Protein AF-A0A0Q4G2Y5-F1 (afdb_monomer)

Solvent-accessible surface area (backbone atoms only — not comparable to full-atom values): 12288 Å² total; per-residue (Å²): 105,37,69,75,16,30,41,36,41,69,88,44,73,31,72,20,30,76,81,32,41,49,53,54,51,48,56,50,38,68,35,16,78,66,59,42,78,43,49,48,45,59,47,45,25,73,61,25,40,30,37,33,35,32,43,32,31,38,24,66,86,50,84,54,26,34,29,39,31,30,30,21,38,41,30,36,42,58,77,98,24,45,39,38,36,41,40,14,37,21,54,45,40,29,53,50,12,50,72,70,58,55,54,58,86,78,74,76,62,38,93,60,62,81,78,58,75,72,27,57,71,26,71,67,48,46,53,49,48,64,69,43,55,84,51,42,74,78,39,89,38,52,43,74,41,67,62,78,81,63,53,68,58,45,33,41,48,73,75,46,71,45,78,79,44,69,51,29,32,40,54,30,36,36,38,33,35,44,33,35,27,24,28,60,46,60,56,90,88,55,67,75,88,49,50,65,39,81,44,68,48,43,36,16,36,47,34,37,47,48,97,88,38,74,64,34,29,43,36,14,32,26,56,40,51,46,50,52,52,51,55,50,55,55,50,65,75,73,107

pLDDT: mean 97.04, std 2.63, range [69.06, 98.88]

Structure (mmCIF, N/CA/C/O backbone):
data_AF-A0A0Q4G2Y5-F1
#
_entry.id   AF-A0A0Q4G2Y5-F1
#
loop_
_atom_site.group_PDB
_atom_site.id
_atom_site.type_symbol
_atom_site.label_atom_id
_atom_site.label_alt_id
_atom_site.label_comp_id
_atom_site.label_asym_id
_atom_site.label_entity_id
_atom_site.label_seq_id
_atom_site.pdbx_PDB_ins_code
_atom_site.Cartn_x
_atom_site.Cartn_y
_atom_site.Cartn_z
_atom_site.occupancy
_atom_site.B_iso_or_equiv
_atom_site.auth_seq_id
_atom_site.auth_comp_id
_atom_site.auth_asym_id
_atom_site.auth_atom_id
_atom_site.pdbx_PDB_model_num
ATOM 1 N N . MET A 1 1 ? -4.073 19.019 4.995 1.00 91.19 1 MET A N 1
ATOM 2 C CA . MET A 1 1 ? -2.752 18.442 5.331 1.00 91.19 1 MET A CA 1
ATOM 3 C C . MET A 1 1 ? -1.984 19.420 6.194 1.00 91.19 1 MET A C 1
ATOM 5 O O . MET A 1 1 ? -2.078 20.624 5.953 1.00 91.19 1 MET A O 1
ATOM 9 N N . ASP A 1 2 ? -1.270 18.907 7.188 1.00 95.31 2 ASP A N 1
ATOM 10 C CA . ASP A 1 2 ? -0.341 19.682 8.010 1.00 95.31 2 ASP A CA 1
ATOM 11 C C . ASP A 1 2 ? 0.868 20.181 7.183 1.00 95.31 2 ASP A C 1
ATOM 13 O O . ASP A 1 2 ? 1.254 19.495 6.238 1.00 95.31 2 ASP A O 1
ATOM 17 N N . PRO A 1 3 ? 1.471 21.355 7.458 1.00 95.94 3 PRO A N 1
ATOM 18 C CA . PRO A 1 3 ? 2.712 21.769 6.791 1.00 95.94 3 PRO A CA 1
ATOM 19 C C . PRO A 1 3 ? 3.873 20.779 6.984 1.00 95.94 3 PRO A C 1
ATOM 21 O O . PRO A 1 3 ? 4.637 20.543 6.051 1.00 95.94 3 PRO A O 1
ATOM 24 N N . ALA A 1 4 ? 3.960 20.134 8.152 1.00 96.81 4 ALA A N 1
ATOM 25 C CA . ALA A 1 4 ? 4.932 19.079 8.447 1.00 96.81 4 ALA A CA 1
ATOM 26 C C . ALA A 1 4 ? 4.451 17.685 7.999 1.00 96.81 4 ALA A C 1
ATOM 28 O O . ALA A 1 4 ? 4.937 16.670 8.500 1.00 96.81 4 ALA A O 1
ATOM 29 N N . TYR A 1 5 ? 3.472 17.623 7.087 1.00 98.00 5 TYR A N 1
ATOM 30 C CA . TYR A 1 5 ? 2.953 16.366 6.565 1.00 98.00 5 TYR A CA 1
ATOM 31 C C . TYR A 1 5 ? 4.066 15.509 5.961 1.00 98.00 5 TYR A C 1
ATOM 33 O O . TYR A 1 5 ? 4.923 16.007 5.225 1.00 98.00 5 TYR A O 1
ATOM 41 N N . LYS A 1 6 ? 4.000 14.207 6.248 1.00 98.19 6 LYS A N 1
ATOM 42 C CA . LYS A 1 6 ? 4.911 13.202 5.702 1.00 98.19 6 LYS A CA 1
ATOM 43 C C . LYS A 1 6 ? 4.169 12.207 4.828 1.00 98.19 6 LYS A C 1
ATOM 45 O O . LYS A 1 6 ? 3.061 11.794 5.164 1.00 98.19 6 LYS A O 1
ATOM 50 N N . LEU A 1 7 ? 4.804 11.764 3.751 1.00 98.19 7 LEU A N 1
ATOM 51 C CA . LEU A 1 7 ? 4.340 10.623 2.965 1.00 98.19 7 LEU A CA 1
ATOM 52 C C . LEU A 1 7 ? 5.438 9.564 2.905 1.00 98.19 7 LEU A C 1
ATOM 54 O O . LEU A 1 7 ? 6.543 9.843 2.450 1.00 98.19 7 LEU A O 1
ATOM 58 N N . SER A 1 8 ? 5.117 8.353 3.344 1.00 98.00 8 SER A N 1
ATOM 59 C CA . SER A 1 8 ? 5.953 7.166 3.203 1.00 98.00 8 SER A CA 1
ATOM 60 C C . SER A 1 8 ? 5.442 6.301 2.056 1.00 98.00 8 SER A C 1
ATOM 62 O O . SER A 1 8 ? 4.262 5.963 2.036 1.00 98.00 8 SER A O 1
ATOM 64 N N . ILE A 1 9 ? 6.318 5.944 1.119 1.00 96.25 9 ILE A N 1
ATOM 65 C CA . ILE A 1 9 ? 5.998 5.056 -0.006 1.00 96.25 9 ILE A CA 1
ATOM 66 C C . ILE A 1 9 ? 7.213 4.216 -0.381 1.00 96.25 9 ILE A C 1
ATOM 68 O O . ILE A 1 9 ? 8.290 4.766 -0.630 1.00 96.25 9 ILE A O 1
ATOM 72 N N . GLY A 1 10 ? 7.083 2.886 -0.378 1.00 92.38 10 GLY A N 1
ATOM 73 C CA . GLY A 1 10 ? 8.176 1.988 -0.775 1.00 92.38 10 GLY A CA 1
ATOM 74 C C . GLY A 1 10 ? 9.471 2.181 0.030 1.00 92.38 10 GLY A C 1
ATOM 75 O O . GLY A 1 10 ? 10.576 1.949 -0.457 1.00 92.38 10 GLY A O 1
ATOM 76 N N . GLY A 1 11 ? 9.360 2.670 1.271 1.00 90.25 11 GLY A N 1
ATOM 77 C CA . GLY A 1 11 ? 10.498 2.977 2.147 1.00 90.25 11 GLY A CA 1
ATOM 78 C C . GLY A 1 11 ? 11.166 4.331 1.910 1.00 90.25 11 GLY A C 1
ATOM 79 O O . GLY A 1 11 ? 12.110 4.668 2.622 1.00 90.25 11 GLY A O 1
ATOM 80 N N . HIS A 1 12 ? 10.681 5.125 0.957 1.00 95.06 12 HIS A N 1
ATOM 81 C CA . HIS A 1 12 ? 11.051 6.528 0.825 1.00 95.06 12 HIS A CA 1
ATOM 82 C C . HIS A 1 12 ? 10.112 7.407 1.655 1.00 95.06 12 HIS A C 1
ATOM 84 O O . HIS A 1 12 ? 8.923 7.110 1.768 1.00 95.06 12 HIS A O 1
ATOM 90 N N . VAL A 1 13 ? 10.639 8.489 2.231 1.00 97.50 13 VAL A N 1
ATOM 91 C CA . VAL A 1 13 ? 9.859 9.452 3.015 1.00 97.50 13 VAL A CA 1
ATOM 92 C C . VAL A 1 13 ? 9.998 10.830 2.391 1.00 97.50 13 VAL A C 1
ATOM 94 O O . VAL A 1 13 ? 11.101 11.367 2.335 1.00 97.50 13 VAL A O 1
ATOM 97 N N . PHE A 1 14 ? 8.870 11.399 1.979 1.00 97.50 14 PHE A N 1
ATOM 98 C CA . PHE A 1 14 ? 8.741 12.819 1.680 1.00 97.50 14 PHE A CA 1
ATOM 99 C C . PHE A 1 14 ? 8.398 13.543 2.977 1.00 97.50 14 PHE A C 1
ATOM 101 O O . PHE A 1 14 ? 7.319 13.326 3.532 1.00 97.50 14 PHE A O 1
ATOM 108 N N . ASP A 1 15 ? 9.322 14.354 3.481 1.00 97.56 15 ASP A N 1
ATOM 109 C CA . ASP A 1 15 ? 9.186 15.062 4.755 1.00 97.56 15 ASP A CA 1
ATOM 110 C C . ASP A 1 15 ? 8.948 16.555 4.506 1.00 97.56 15 ASP A C 1
ATOM 112 O O . ASP A 1 15 ? 9.853 17.274 4.078 1.00 97.56 15 ASP A O 1
ATOM 116 N N . GLY A 1 16 ? 7.715 17.007 4.738 1.00 97.50 16 GLY A N 1
ATOM 117 C CA . GLY A 1 16 ? 7.281 18.376 4.482 1.00 97.50 16 GLY A CA 1
ATOM 118 C C . GLY A 1 16 ? 6.326 18.468 3.294 1.00 97.50 16 GLY A C 1
ATOM 119 O O . GLY A 1 16 ? 6.618 18.024 2.177 1.00 97.50 16 GLY A O 1
ATOM 120 N N . ARG A 1 17 ? 5.170 19.095 3.536 1.00 97.44 17 ARG A N 1
ATOM 121 C CA . ARG A 1 17 ? 4.104 19.258 2.543 1.00 97.44 17 ARG A CA 1
ATOM 122 C C . ARG A 1 17 ? 4.588 20.053 1.334 1.00 97.44 17 ARG A C 1
ATOM 124 O O . ARG A 1 17 ? 4.463 19.586 0.208 1.00 97.44 17 ARG A O 1
ATOM 131 N N . ASP A 1 18 ? 5.102 21.253 1.579 1.00 97.88 18 ASP A N 1
ATOM 132 C CA . ASP A 1 18 ? 5.423 22.229 0.536 1.00 97.88 18 ASP A CA 1
ATOM 133 C C . ASP A 1 18 ? 6.785 21.956 -0.121 1.00 97.88 18 ASP A C 1
ATOM 135 O O . ASP A 1 18 ? 6.925 22.142 -1.327 1.00 97.88 18 ASP A O 1
ATOM 139 N N . ASP A 1 19 ? 7.755 21.449 0.646 1.00 96.69 19 ASP A N 1
ATOM 140 C CA . ASP A 1 19 ? 9.139 21.290 0.180 1.00 96.69 19 ASP A CA 1
ATOM 141 C C . ASP A 1 19 ? 9.399 19.960 -0.541 1.00 96.69 19 ASP A C 1
ATOM 143 O O . ASP A 1 19 ? 10.277 19.891 -1.402 1.00 96.69 19 ASP A O 1
ATOM 147 N N . GLN A 1 20 ? 8.665 18.892 -0.200 1.00 97.56 20 GLN A N 1
ATOM 148 C CA . GLN A 1 20 ? 8.915 17.553 -0.753 1.00 97.56 20 GLN A CA 1
ATOM 149 C C . GLN A 1 20 ? 7.672 16.912 -1.365 1.00 97.56 20 GLN A C 1
ATOM 151 O O . GLN A 1 20 ? 7.712 16.486 -2.520 1.00 97.56 20 GLN A O 1
ATOM 156 N N . TYR A 1 21 ? 6.557 16.859 -0.632 1.00 97.25 21 TYR A N 1
ATOM 157 C CA . TYR A 1 21 ? 5.367 16.143 -1.098 1.00 97.25 21 TYR A CA 1
ATOM 158 C C . TYR A 1 21 ? 4.707 16.804 -2.319 1.00 97.25 21 TYR A C 1
ATOM 160 O O . TYR A 1 21 ? 4.468 16.130 -3.326 1.00 97.25 21 TYR A O 1
ATOM 168 N N . LEU A 1 22 ? 4.418 18.110 -2.263 1.00 97.44 22 LEU A N 1
ATOM 169 C CA . LEU A 1 22 ? 3.790 18.822 -3.380 1.00 97.44 22 LEU A CA 1
ATOM 170 C C . LEU A 1 22 ? 4.671 18.820 -4.643 1.00 97.44 22 LEU A C 1
ATOM 172 O O . LEU A 1 22 ? 4.133 18.503 -5.704 1.00 97.44 22 LEU A O 1
ATOM 176 N N . PRO A 1 23 ? 5.997 19.067 -4.578 1.00 97.62 23 PRO A N 1
ATOM 177 C CA . PRO A 1 23 ? 6.870 18.927 -5.744 1.00 97.62 23 PRO A CA 1
ATOM 178 C C . PRO A 1 23 ? 6.894 17.510 -6.332 1.00 97.62 23 PRO A C 1
ATOM 180 O O . PRO A 1 23 ? 6.839 17.356 -7.552 1.00 97.62 23 PRO A O 1
ATOM 183 N N . ALA A 1 24 ? 6.933 16.467 -5.496 1.00 95.81 24 ALA A N 1
ATOM 184 C CA . ALA A 1 24 ? 6.892 15.082 -5.972 1.00 95.81 24 ALA A CA 1
ATOM 185 C C . ALA A 1 24 ? 5.557 14.754 -6.662 1.00 95.81 24 ALA A C 1
ATOM 187 O O . ALA A 1 24 ? 5.542 14.146 -7.734 1.00 95.81 24 ALA A O 1
ATOM 188 N N . THR A 1 25 ? 4.447 15.221 -6.086 1.00 95.88 25 THR A N 1
ATOM 189 C CA . THR A 1 25 ? 3.104 15.081 -6.669 1.00 95.88 25 THR A CA 1
ATOM 190 C C . THR A 1 25 ? 3.007 15.831 -7.998 1.00 95.88 25 THR A C 1
ATOM 192 O O . THR A 1 25 ? 2.525 15.280 -8.985 1.00 95.88 25 THR A O 1
ATOM 195 N N . ALA A 1 26 ? 3.522 17.061 -8.063 1.00 97.38 26 ALA A N 1
ATOM 196 C CA . ALA A 1 26 ? 3.568 17.845 -9.294 1.00 97.38 26 ALA A CA 1
ATOM 197 C C . ALA A 1 26 ? 4.367 17.123 -10.388 1.00 97.38 26 ALA A C 1
ATOM 199 O O . ALA A 1 26 ? 3.882 17.005 -11.505 1.00 97.38 26 ALA A O 1
ATOM 200 N N . ALA A 1 27 ? 5.521 16.532 -10.063 1.00 96.88 27 ALA A N 1
ATOM 201 C CA . ALA A 1 27 ? 6.304 15.758 -11.027 1.00 96.88 27 ALA A CA 1
ATOM 202 C C . ALA A 1 27 ? 5.550 14.527 -11.571 1.00 96.88 27 ALA A C 1
ATOM 204 O O . ALA A 1 27 ? 5.743 14.142 -12.729 1.00 96.88 27 ALA A O 1
ATOM 205 N N . GLN A 1 28 ? 4.692 13.903 -10.757 1.00 95.69 28 GLN A N 1
ATOM 206 C CA . GLN A 1 28 ? 3.819 12.818 -11.205 1.00 95.69 28 GLN A CA 1
ATOM 207 C C . GLN A 1 28 ? 2.712 13.332 -12.132 1.00 95.69 28 GLN A C 1
ATOM 209 O O . GLN A 1 28 ? 2.462 12.711 -13.165 1.00 95.69 28 GLN A O 1
ATOM 214 N N . LEU A 1 29 ? 2.096 14.471 -11.807 1.00 97.56 29 LEU A N 1
ATOM 215 C CA . LEU A 1 29 ? 1.089 15.125 -12.648 1.00 97.56 29 LEU A CA 1
ATOM 216 C C . LEU A 1 29 ? 1.683 15.634 -13.968 1.00 97.56 29 LEU A C 1
ATOM 218 O O . LEU A 1 29 ? 1.056 15.494 -15.010 1.00 97.56 29 LEU A O 1
ATOM 222 N N . ASP A 1 30 ? 2.918 16.127 -13.966 1.00 98.00 30 ASP A N 1
ATOM 223 C CA . ASP A 1 30 ? 3.632 16.497 -15.191 1.00 98.00 30 ASP A CA 1
ATOM 224 C C . ASP A 1 30 ? 3.882 15.270 -16.078 1.00 98.00 30 ASP A C 1
ATOM 226 O O . ASP A 1 30 ? 3.790 15.343 -17.305 1.00 98.00 30 ASP A O 1
ATOM 230 N N . GLN A 1 31 ? 4.183 14.116 -15.469 1.00 97.62 31 GLN A N 1
ATOM 231 C CA . GLN A 1 31 ? 4.333 12.862 -16.203 1.00 97.62 31 GLN A CA 1
ATOM 232 C C . GLN A 1 31 ? 2.985 12.316 -16.706 1.00 97.62 31 GLN A C 1
ATOM 234 O O . GLN A 1 31 ? 2.947 11.712 -17.780 1.00 97.62 31 GLN A O 1
ATOM 239 N N . PHE A 1 32 ? 1.902 12.515 -15.956 1.00 98.38 32 PHE A N 1
ATOM 240 C CA . PHE A 1 32 ? 0.546 12.069 -16.275 1.00 98.38 32 PHE A CA 1
ATOM 241 C C . PHE A 1 32 ? -0.445 13.247 -16.185 1.00 98.38 32 PHE A C 1
ATOM 243 O O . PHE A 1 32 ? -1.192 13.342 -15.214 1.00 98.38 32 PHE A O 1
ATOM 250 N N . PRO A 1 33 ? -0.523 14.138 -17.192 1.00 97.62 33 PRO A N 1
ATOM 251 C CA . PRO A 1 33 ? -1.353 15.348 -17.099 1.00 97.62 33 PRO A CA 1
ATOM 252 C C . PRO A 1 33 ? -2.854 15.078 -16.933 1.00 97.62 33 PRO A C 1
ATOM 254 O O . PRO A 1 33 ? -3.587 15.913 -16.414 1.00 97.62 33 PRO A O 1
ATOM 257 N N . GLY A 1 34 ? -3.314 13.908 -17.388 1.00 97.38 34 GLY A N 1
ATOM 258 C CA . GLY A 1 34 ? -4.681 13.417 -17.204 1.00 97.38 34 GLY A CA 1
ATOM 259 C C . GLY A 1 34 ? -4.833 12.419 -16.053 1.00 97.38 34 GLY A C 1
ATOM 260 O O . GLY A 1 34 ? -5.765 11.614 -16.097 1.00 97.38 34 GLY A O 1
ATOM 261 N N . LEU A 1 35 ? -3.901 12.398 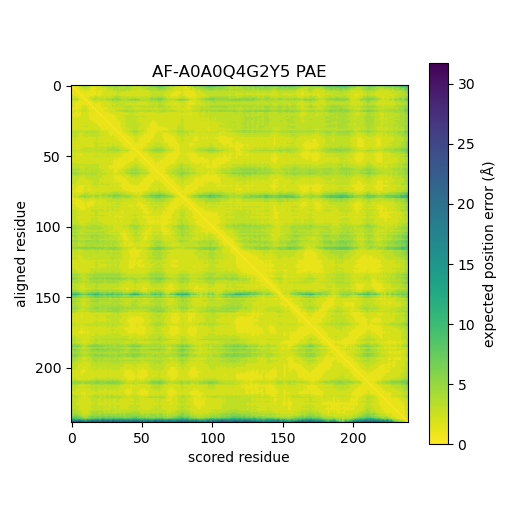-15.089 1.00 98.31 35 LEU A N 1
ATOM 262 C CA . LEU A 1 35 ? -3.926 11.455 -13.970 1.00 98.31 35 LEU A CA 1
ATOM 263 C C . LEU A 1 35 ? -5.278 11.514 -13.263 1.00 98.31 35 LEU A C 1
ATOM 265 O O . LEU A 1 35 ? -5.734 12.569 -12.826 1.00 98.31 35 LEU A O 1
ATOM 269 N N . THR A 1 36 ? -5.900 10.353 -13.139 1.00 98.31 36 THR A N 1
ATOM 270 C CA . THR A 1 36 ? -7.174 10.174 -12.461 1.00 98.31 36 THR A CA 1
ATOM 271 C C . THR A 1 36 ? -7.000 9.153 -11.349 1.00 98.31 36 THR A C 1
ATOM 273 O O . THR A 1 36 ? -6.387 8.105 -11.549 1.00 98.31 36 THR A O 1
ATOM 276 N N . VAL A 1 37 ? -7.580 9.443 -10.186 1.00 98.38 37 VAL A N 1
ATOM 277 C CA . VAL A 1 37 ? -7.678 8.503 -9.065 1.00 98.38 37 VAL A CA 1
ATOM 278 C C . VAL A 1 37 ? -9.110 7.984 -9.002 1.00 98.38 37 VAL A C 1
ATOM 280 O O . VAL A 1 37 ? -10.062 8.755 -8.889 1.00 98.38 37 VAL A O 1
ATOM 283 N N . THR A 1 38 ? -9.279 6.669 -9.068 1.00 98.69 38 THR A N 1
ATOM 284 C CA . THR A 1 38 ? -10.562 5.993 -8.863 1.00 98.69 38 THR A CA 1
ATOM 285 C C . THR A 1 38 ? -10.536 5.270 -7.524 1.00 98.69 38 THR A C 1
ATOM 287 O O . THR A 1 38 ? -9.733 4.365 -7.323 1.00 98.69 38 THR A O 1
ATOM 290 N N . VAL A 1 39 ? -11.411 5.670 -6.603 1.00 98.62 39 VAL A N 1
ATOM 291 C CA . VAL A 1 39 ? -11.502 5.086 -5.258 1.00 98.62 39 VAL A CA 1
ATOM 292 C C . VAL A 1 39 ? -12.429 3.873 -5.281 1.00 98.62 39 VAL A C 1
ATOM 294 O O . VAL A 1 39 ? -13.516 3.934 -5.854 1.00 98.62 39 VAL A O 1
ATOM 297 N N . HIS A 1 40 ? -12.005 2.779 -4.652 1.00 98.50 40 HIS A N 1
ATOM 298 C CA . HIS A 1 40 ? -12.734 1.504 -4.615 1.00 98.50 40 HIS A CA 1
ATOM 299 C C . HIS A 1 40 ? -13.249 1.144 -3.223 1.00 98.50 40 HIS A C 1
ATOM 301 O O . HIS A 1 40 ? -14.226 0.411 -3.114 1.00 98.50 40 HIS A O 1
ATOM 307 N N . ASP A 1 41 ? -12.581 1.624 -2.177 1.00 98.44 41 ASP A N 1
ATOM 308 C CA . ASP A 1 41 ? -12.945 1.374 -0.784 1.00 98.44 41 ASP A CA 1
ATOM 309 C C . ASP A 1 41 ? -12.322 2.453 0.105 1.00 98.44 41 ASP A C 1
ATOM 311 O O . ASP A 1 41 ? -11.269 3.003 -0.238 1.00 98.44 41 ASP A O 1
ATOM 315 N N . THR A 1 42 ? -12.955 2.740 1.236 1.00 98.56 42 THR A N 1
ATOM 316 C CA . THR A 1 42 ? -12.501 3.715 2.227 1.00 98.56 42 THR A CA 1
ATOM 317 C C . THR A 1 42 ? -12.795 3.250 3.648 1.00 98.56 42 THR A C 1
ATOM 319 O O . THR A 1 42 ? -13.806 2.609 3.931 1.00 98.56 42 THR A O 1
ATOM 322 N N . ILE A 1 43 ? -11.919 3.632 4.575 1.00 98.56 43 ILE A N 1
ATOM 323 C CA . ILE A 1 43 ? -12.191 3.601 6.012 1.00 98.56 43 ILE A CA 1
ATOM 324 C C . ILE A 1 43 ? -12.099 5.037 6.513 1.00 98.56 43 ILE A C 1
ATOM 326 O O . ILE A 1 43 ? -11.067 5.686 6.330 1.00 98.56 43 ILE A O 1
ATOM 330 N N . LEU A 1 44 ? -13.167 5.518 7.150 1.00 98.31 44 LEU A N 1
ATOM 331 C CA . LEU A 1 44 ? -13.229 6.841 7.765 1.00 98.31 44 LEU A CA 1
ATOM 332 C C . LEU A 1 44 ? -13.297 6.670 9.287 1.00 98.31 44 LEU A C 1
ATOM 334 O O . LEU A 1 44 ? -14.321 6.258 9.832 1.00 98.31 44 LEU A O 1
ATOM 338 N N . GLY A 1 45 ? -12.188 6.948 9.968 1.00 97.69 45 GLY A N 1
ATOM 339 C CA . GLY A 1 45 ? -12.079 6.901 11.422 1.00 97.69 45 GLY A CA 1
ATOM 340 C C . GLY A 1 45 ? -11.768 8.274 12.009 1.00 97.69 45 GLY A C 1
ATOM 341 O O . GLY A 1 45 ? -11.327 9.185 11.311 1.00 97.69 45 GLY A O 1
ATOM 342 N N . VAL A 1 46 ? -11.972 8.422 13.316 1.00 96.62 46 VAL A N 1
ATOM 343 C CA . VAL A 1 46 ? -11.591 9.657 14.029 1.00 96.62 46 VAL A CA 1
ATOM 344 C C . VAL A 1 46 ? -10.071 9.872 14.063 1.00 96.62 46 VAL A C 1
ATOM 346 O O . VAL A 1 46 ? -9.615 11.011 14.033 1.00 96.62 46 VAL A O 1
ATOM 349 N N . ASP A 1 47 ? -9.295 8.784 14.072 1.00 95.56 47 ASP A N 1
ATOM 350 C CA . ASP A 1 47 ? -7.828 8.814 14.184 1.00 95.56 47 ASP A CA 1
ATOM 351 C C . ASP A 1 47 ? -7.112 8.724 12.827 1.00 95.56 47 ASP A C 1
ATOM 353 O O . ASP A 1 47 ? -5.902 8.963 12.724 1.00 95.56 47 ASP A O 1
ATOM 357 N N . GLY A 1 48 ? -7.842 8.379 11.766 1.00 97.81 48 GLY A N 1
ATOM 358 C CA . GLY A 1 48 ? -7.240 8.106 10.473 1.00 97.81 48 GLY A CA 1
ATOM 359 C C . GLY A 1 48 ? -8.231 7.893 9.341 1.00 97.81 48 GLY A C 1
ATOM 360 O O . GLY A 1 48 ? -9.432 7.708 9.532 1.00 97.81 48 GLY A O 1
ATOM 361 N N . VAL A 1 49 ? -7.686 7.915 8.132 1.00 98.44 49 VAL A N 1
ATOM 362 C CA . VAL A 1 49 ? -8.409 7.640 6.888 1.00 98.44 49 VAL A CA 1
ATOM 363 C C . VAL A 1 49 ? -7.614 6.611 6.107 1.00 98.44 49 VAL A C 1
ATOM 365 O O . VAL A 1 49 ? -6.392 6.686 6.065 1.00 98.44 49 VAL A O 1
ATOM 368 N N . ALA A 1 50 ? -8.275 5.662 5.460 1.00 98.75 50 ALA A N 1
ATOM 369 C CA . ALA A 1 50 ? -7.623 4.793 4.492 1.00 98.75 50 ALA A CA 1
ATOM 370 C C . ALA A 1 50 ? -8.438 4.721 3.211 1.00 98.75 50 ALA A C 1
ATOM 372 O O . ALA A 1 50 ? -9.661 4.855 3.246 1.00 98.75 50 ALA A O 1
ATOM 373 N N . MET A 1 51 ? -7.765 4.504 2.086 1.00 98.56 51 MET A N 1
ATOM 374 C CA . MET A 1 51 ? -8.425 4.282 0.807 1.00 98.56 51 MET A CA 1
ATOM 375 C C . MET A 1 51 ? -7.706 3.224 -0.016 1.00 98.56 51 MET A C 1
ATOM 377 O O . MET A 1 51 ? -6.477 3.213 -0.097 1.00 98.56 51 MET A O 1
ATOM 381 N N . ARG A 1 52 ? -8.490 2.376 -0.677 1.00 98.75 52 ARG A N 1
ATOM 382 C CA . ARG A 1 52 ? -8.046 1.559 -1.804 1.00 98.75 52 ARG A CA 1
ATOM 383 C C . ARG A 1 52 ? -8.394 2.293 -3.089 1.00 98.75 52 ARG A C 1
ATOM 385 O O . ARG A 1 52 ?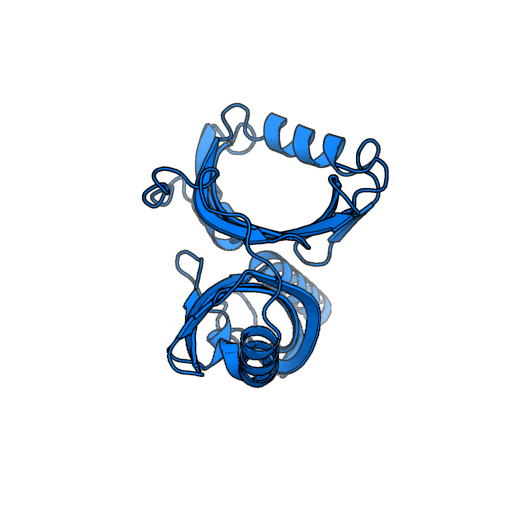 -9.534 2.727 -3.267 1.00 98.75 52 ARG A O 1
ATOM 392 N N . PHE A 1 53 ? -7.451 2.366 -4.016 1.00 98.75 53 PHE A N 1
ATOM 393 C CA . PHE A 1 53 ? -7.619 3.128 -5.248 1.00 98.75 53 PHE A CA 1
ATOM 394 C C . PHE A 1 53 ? -6.927 2.476 -6.449 1.00 98.75 53 PHE A C 1
ATOM 396 O O . PHE A 1 53 ? -6.129 1.547 -6.307 1.00 98.75 53 PHE A O 1
ATOM 403 N N . THR A 1 54 ? -7.259 2.981 -7.634 1.00 98.75 54 THR A N 1
ATOM 404 C CA . THR A 1 54 ? -6.479 2.836 -8.863 1.00 98.75 54 THR A CA 1
ATOM 405 C C . THR A 1 54 ? -6.148 4.227 -9.381 1.00 98.75 54 THR A C 1
ATOM 407 O O . THR A 1 54 ? -7.051 5.026 -9.631 1.00 98.75 54 THR A O 1
ATOM 410 N N . GLU A 1 55 ? -4.868 4.508 -9.569 1.00 98.50 55 GLU A N 1
ATOM 411 C CA . GLU A 1 55 ? -4.394 5.637 -10.362 1.00 98.50 55 GLU A CA 1
ATOM 412 C C . GLU A 1 55 ? -4.281 5.219 -11.823 1.00 98.50 55 GLU A C 1
ATOM 414 O O . GLU A 1 55 ? -3.870 4.097 -12.122 1.00 98.50 55 GLU A O 1
ATOM 419 N N . HIS A 1 56 ? -4.652 6.099 -12.749 1.00 98.62 56 HIS A N 1
ATOM 420 C CA . HIS A 1 56 ? -4.518 5.827 -14.176 1.00 98.62 56 HIS A CA 1
ATOM 421 C C . HIS A 1 56 ? -4.354 7.093 -15.010 1.00 98.62 56 HIS A C 1
ATOM 423 O O . HIS A 1 56 ? -4.815 8.172 -14.641 1.00 98.62 56 HIS A O 1
ATOM 429 N N . GLY A 1 57 ? -3.671 6.958 -16.144 1.00 98.31 57 GLY A N 1
ATOM 430 C CA . GLY A 1 57 ? -3.447 8.060 -17.075 1.00 98.31 57 GLY A CA 1
ATOM 431 C C . GLY A 1 57 ? -2.479 7.708 -18.202 1.00 98.31 57 GLY A C 1
ATOM 432 O O . GLY A 1 57 ? -1.818 6.667 -18.178 1.00 98.31 57 GLY A O 1
ATOM 433 N N . ALA A 1 58 ? -2.388 8.600 -19.189 1.00 98.50 58 ALA A N 1
ATOM 434 C CA . ALA A 1 58 ? -1.399 8.535 -20.264 1.00 98.50 58 ALA A CA 1
ATOM 435 C C . ALA A 1 58 ? -0.086 9.197 -19.826 1.00 98.50 58 ALA A C 1
ATOM 437 O O . ALA A 1 58 ? -0.104 10.331 -19.343 1.00 98.50 58 ALA A O 1
ATOM 438 N N . SER A 1 59 ? 1.043 8.508 -20.004 1.00 98.44 59 SER A N 1
ATOM 439 C CA . SER A 1 59 ? 2.350 9.054 -19.648 1.00 98.44 59 SER A CA 1
ATOM 440 C C . SER A 1 59 ? 2.991 9.804 -20.807 1.00 98.44 59 SER A C 1
ATOM 442 O O . SER A 1 59 ? 3.247 9.221 -21.859 1.00 98.44 59 SER A O 1
ATOM 444 N N . VAL A 1 60 ? 3.347 11.073 -20.605 1.00 98.06 60 VAL A N 1
ATOM 445 C CA . VAL A 1 60 ? 4.070 11.856 -21.627 1.00 98.06 60 VAL A CA 1
ATOM 446 C C . VAL A 1 60 ? 5.507 11.375 -21.829 1.00 98.06 60 VAL A C 1
ATOM 448 O O . VAL A 1 60 ? 6.076 11.576 -22.896 1.00 98.06 60 VAL A O 1
ATOM 451 N N . ARG A 1 61 ? 6.100 10.728 -20.817 1.00 96.94 61 ARG A N 1
ATOM 452 C CA . ARG A 1 61 ? 7.465 10.180 -20.885 1.00 96.94 61 ARG A CA 1
ATOM 453 C C . ARG A 1 61 ? 7.541 8.853 -21.634 1.00 96.94 61 ARG A C 1
ATOM 455 O O . ARG A 1 61 ? 8.618 8.490 -22.091 1.00 96.94 61 ARG A O 1
ATOM 462 N N . ASP A 1 62 ? 6.417 8.155 -21.752 1.00 97.75 62 ASP A N 1
ATOM 463 C CA . ASP A 1 62 ? 6.320 6.837 -22.376 1.00 97.75 62 ASP A CA 1
ATOM 464 C C . ASP A 1 62 ? 5.445 6.903 -23.640 1.00 97.75 62 ASP A C 1
ATOM 466 O O . ASP A 1 62 ? 4.576 6.059 -23.848 1.00 97.75 62 ASP A O 1
ATOM 470 N N . ASP A 1 63 ? 5.641 7.933 -24.471 1.00 97.12 63 ASP A N 1
ATOM 471 C CA . ASP A 1 63 ? 4.968 8.128 -25.768 1.00 97.12 63 ASP A CA 1
ATOM 472 C C . ASP A 1 63 ? 3.428 8.092 -25.701 1.00 97.12 63 ASP A C 1
ATOM 474 O O . ASP A 1 63 ? 2.752 7.579 -26.595 1.00 97.12 63 ASP A O 1
ATOM 478 N N . GLY A 1 64 ? 2.847 8.608 -24.616 1.00 97.94 64 GLY A N 1
ATOM 479 C CA . GLY A 1 64 ? 1.398 8.627 -24.404 1.00 97.94 64 GLY A CA 1
ATOM 480 C C . GLY A 1 64 ? 0.804 7.274 -24.006 1.00 97.94 64 GLY A C 1
ATOM 481 O O . GLY A 1 64 ? -0.421 7.142 -23.971 1.00 97.94 64 GLY A O 1
ATOM 482 N N . ARG A 1 65 ? 1.628 6.265 -23.690 1.00 98.56 65 ARG A N 1
ATOM 483 C CA . ARG A 1 65 ? 1.137 4.965 -23.211 1.00 98.56 65 ARG A CA 1
ATOM 484 C C . ARG A 1 65 ? 0.334 5.132 -21.931 1.00 98.56 65 ARG A C 1
ATOM 486 O O . ARG A 1 65 ? 0.723 5.856 -21.014 1.00 98.56 65 ARG A O 1
ATOM 493 N N . VAL A 1 66 ? -0.789 4.426 -21.883 1.00 98.50 66 VAL A N 1
ATOM 494 C CA . VAL A 1 66 ? -1.701 4.429 -20.743 1.00 98.50 66 VAL A CA 1
ATOM 495 C C . VAL A 1 66 ? -1.289 3.341 -19.761 1.00 98.50 66 VAL A C 1
ATOM 497 O O . VAL A 1 66 ? -0.902 2.245 -20.166 1.00 98.50 66 VAL A O 1
ATOM 500 N N . ALA A 1 67 ? -1.396 3.642 -18.471 1.00 98.50 67 ALA A N 1
ATOM 501 C CA . ALA A 1 67 ? -1.280 2.656 -17.409 1.00 98.50 67 ALA A CA 1
ATOM 502 C C . ALA A 1 67 ? -2.324 2.909 -16.318 1.00 98.50 67 ALA A C 1
ATOM 504 O O . ALA A 1 67 ? -2.745 4.048 -16.114 1.00 98.50 67 ALA A O 1
ATOM 505 N N . ALA A 1 68 ? -2.692 1.844 -15.610 1.00 98.44 68 ALA A N 1
ATOM 506 C CA . ALA A 1 68 ? -3.531 1.858 -14.421 1.00 98.44 68 ALA A CA 1
ATOM 507 C C . ALA A 1 68 ? -2.872 1.021 -13.316 1.00 98.44 68 ALA A C 1
ATOM 509 O O . ALA A 1 68 ? -2.579 -0.153 -13.529 1.00 98.44 68 ALA A O 1
ATOM 510 N N . TRP A 1 69 ? -2.614 1.587 -12.143 1.00 98.00 69 TRP A N 1
ATOM 511 C CA . TRP A 1 69 ? -1.961 0.888 -11.034 1.00 98.00 69 TRP A CA 1
ATOM 512 C C . TRP A 1 69 ? -2.731 1.085 -9.741 1.00 98.00 69 TRP A C 1
ATOM 514 O O . TRP A 1 69 ? -3.334 2.126 -9.496 1.00 98.00 69 TRP A O 1
ATOM 524 N N . ARG A 1 70 ? -2.761 0.025 -8.939 1.00 98.25 70 ARG A N 1
ATOM 525 C CA . ARG A 1 70 ? -3.612 -0.075 -7.757 1.00 98.25 70 ARG A CA 1
ATOM 526 C C . ARG A 1 70 ? -2.797 0.212 -6.514 1.00 98.25 70 ARG A C 1
ATOM 528 O O . ARG A 1 70 ? -1.598 -0.057 -6.499 1.00 98.25 70 ARG A O 1
ATOM 535 N N . GLY A 1 71 ? -3.452 0.692 -5.472 1.00 98.38 71 GLY A N 1
ATOM 536 C CA . GLY A 1 71 ? -2.788 0.953 -4.210 1.00 98.38 71 GLY A CA 1
ATOM 537 C C . GLY A 1 71 ? -3.731 1.006 -3.031 1.00 98.38 71 GLY A C 1
ATOM 538 O O . GLY A 1 71 ? -4.959 1.023 -3.175 1.00 98.38 71 GLY A O 1
ATOM 539 N N . ILE A 1 72 ? -3.114 1.039 -1.857 1.00 98.88 72 ILE A N 1
ATOM 540 C CA . ILE A 1 72 ? -3.766 1.386 -0.602 1.00 98.88 72 ILE A CA 1
ATOM 541 C C . ILE A 1 72 ? -2.953 2.503 0.041 1.00 98.88 72 ILE A C 1
ATOM 543 O O . ILE A 1 72 ? -1.729 2.407 0.143 1.00 98.88 72 ILE A O 1
ATOM 547 N N . THR A 1 73 ? -3.644 3.545 0.497 1.00 98.62 73 THR A N 1
ATOM 548 C CA . THR A 1 73 ? -3.054 4.575 1.352 1.00 98.62 73 THR A CA 1
ATOM 549 C C . THR A 1 73 ? -3.730 4.571 2.710 1.00 98.62 73 THR A C 1
ATOM 551 O O . THR A 1 73 ? -4.954 4.504 2.799 1.00 98.62 73 THR A O 1
ATOM 554 N N . VAL A 1 74 ? -2.924 4.669 3.762 1.00 98.81 74 VAL A N 1
ATOM 555 C CA . VAL A 1 74 ? -3.345 4.800 5.157 1.00 98.81 74 VAL A CA 1
ATOM 556 C C . VAL A 1 74 ? -2.844 6.143 5.663 1.00 98.81 74 VAL A C 1
ATOM 558 O O . VAL A 1 74 ? -1.672 6.462 5.500 1.00 98.81 74 VAL A O 1
ATOM 561 N N . PHE A 1 75 ? -3.700 6.936 6.287 1.00 98.56 75 PHE A N 1
ATOM 562 C CA . PHE A 1 75 ? -3.372 8.260 6.791 1.00 98.56 75 PHE A CA 1
ATOM 563 C C . PHE A 1 75 ? -3.651 8.360 8.283 1.00 98.56 75 PHE A C 1
ATOM 565 O O . PHE A 1 75 ? -4.730 7.998 8.747 1.00 98.56 75 PHE A O 1
ATOM 572 N N . ARG A 1 76 ? -2.705 8.960 9.002 1.00 98.38 76 ARG A N 1
ATOM 573 C CA . ARG A 1 76 ? -2.874 9.421 10.375 1.00 98.38 76 ARG A CA 1
ATOM 574 C C . ARG A 1 76 ? -3.409 10.845 10.395 1.00 98.38 76 ARG A C 1
ATOM 576 O O . ARG A 1 76 ? -2.877 11.729 9.708 1.00 98.38 76 ARG A O 1
ATOM 583 N N . LEU A 1 77 ? -4.386 11.089 11.259 1.00 97.25 77 LEU A N 1
ATOM 584 C CA . LEU A 1 77 ? -4.859 12.428 11.584 1.00 97.25 77 LEU A CA 1
ATOM 585 C C . LEU A 1 77 ? -4.135 12.999 12.814 1.00 97.25 77 LEU A C 1
ATOM 587 O O . LEU A 1 77 ? -3.764 12.286 13.741 1.00 97.25 77 LEU A O 1
ATOM 591 N N . ALA A 1 78 ? -3.912 14.310 12.800 1.00 93.56 78 ALA A N 1
ATOM 592 C CA . ALA A 1 78 ? -3.552 15.117 13.959 1.00 93.56 78 ALA A CA 1
ATOM 593 C C . ALA A 1 78 ? -4.589 16.243 14.067 1.00 93.56 78 ALA A C 1
ATOM 595 O O . ALA A 1 78 ? -4.535 17.232 13.329 1.00 93.56 78 ALA A O 1
ATOM 596 N N . GLY A 1 79 ? -5.591 16.047 14.929 1.00 90.75 79 GLY A N 1
ATOM 597 C CA . GLY A 1 79 ? -6.823 16.835 14.875 1.00 90.75 79 GLY A CA 1
ATOM 598 C C . GLY A 1 79 ? -7.516 16.646 13.523 1.00 90.75 79 GLY A C 1
ATOM 599 O O . GLY A 1 79 ? -7.664 15.528 13.049 1.00 90.75 79 GLY A O 1
ATOM 600 N N . GLU A 1 80 ? -7.878 17.738 12.855 1.00 91.38 80 GLU A N 1
ATOM 601 C CA . GLU A 1 80 ? -8.582 17.700 11.560 1.00 91.38 80 GLU A CA 1
ATOM 602 C C . GLU A 1 80 ? -7.641 17.616 10.341 1.00 91.38 80 GLU A C 1
ATOM 604 O O . GLU A 1 80 ? -8.058 17.793 9.194 1.00 91.38 80 GLU A O 1
ATOM 609 N N . ARG A 1 81 ? -6.336 17.411 10.555 1.00 95.62 81 ARG A N 1
ATOM 610 C CA . ARG A 1 81 ? -5.329 17.447 9.486 1.00 95.62 81 ARG A CA 1
ATOM 611 C C . ARG A 1 81 ? -4.646 16.102 9.314 1.00 95.62 81 ARG A C 1
ATOM 613 O O . ARG A 1 81 ? -4.197 15.499 10.278 1.00 95.62 81 ARG A O 1
ATOM 620 N N . LEU A 1 82 ? -4.458 15.696 8.059 1.00 97.00 82 LEU A N 1
ATOM 621 C CA . LEU A 1 82 ? -3.532 14.616 7.711 1.00 97.00 82 LEU A CA 1
ATOM 622 C C . LEU A 1 82 ? -2.112 15.020 8.130 1.00 97.00 82 LEU A C 1
ATOM 624 O O . LEU A 1 82 ? -1.632 16.072 7.691 1.00 97.00 82 LEU A O 1
ATOM 628 N N . SER A 1 83 ? -1.471 14.194 8.958 1.00 97.75 83 SER A N 1
ATOM 629 C CA . SER A 1 83 ? -0.109 14.412 9.472 1.00 97.75 83 SER A CA 1
ATOM 630 C C . SER A 1 83 ? 0.913 13.453 8.8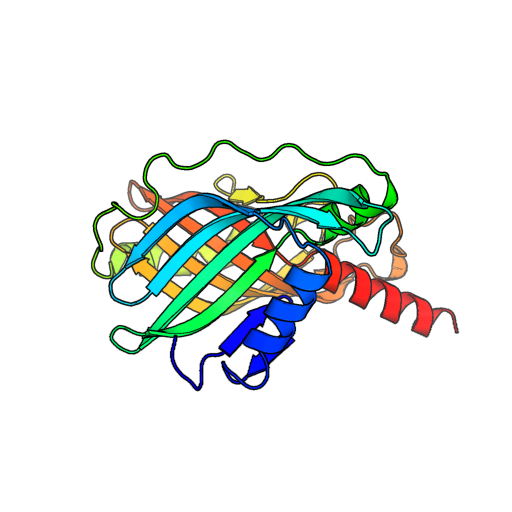64 1.00 97.75 83 SER A C 1
ATOM 632 O O . SER A 1 83 ? 2.047 13.851 8.614 1.00 97.75 83 SER A O 1
ATOM 634 N N . HIS A 1 84 ? 0.517 12.214 8.562 1.00 98.56 84 HIS A N 1
ATOM 635 C CA . HIS A 1 84 ? 1.387 11.228 7.916 1.00 98.56 84 HIS A CA 1
ATOM 636 C C . HIS A 1 84 ? 0.548 10.267 7.069 1.00 98.56 84 HIS A C 1
ATOM 638 O O . HIS A 1 84 ? -0.425 9.714 7.574 1.00 98.56 84 HIS A O 1
ATOM 644 N N . GLY A 1 85 ? 0.896 10.083 5.797 1.00 98.38 85 GLY A N 1
ATOM 645 C CA . GLY A 1 85 ? 0.379 9.019 4.934 1.00 98.38 85 GLY A CA 1
ATOM 646 C C . GLY A 1 85 ? 1.395 7.900 4.679 1.00 98.38 85 GLY A C 1
ATOM 647 O O . GLY A 1 85 ? 2.584 8.157 4.519 1.00 98.38 85 GLY A O 1
ATOM 648 N N . TRP A 1 86 ? 0.920 6.667 4.578 1.00 98.62 86 TRP A N 1
ATOM 649 C CA . TRP A 1 86 ? 1.656 5.509 4.076 1.00 98.62 86 TRP A CA 1
ATOM 650 C C . TRP A 1 86 ? 0.937 4.995 2.838 1.00 98.62 86 TRP A C 1
ATOM 652 O O . TRP A 1 86 ? -0.218 4.588 2.946 1.00 98.62 86 TRP A O 1
ATOM 662 N N . ALA A 1 87 ? 1.586 5.032 1.680 1.00 98.00 87 ALA A N 1
ATOM 663 C CA . ALA A 1 87 ? 1.029 4.567 0.418 1.00 98.00 87 ALA A CA 1
ATOM 664 C C . ALA A 1 87 ? 1.859 3.401 -0.106 1.00 98.00 87 ALA A C 1
ATOM 666 O O . ALA A 1 87 ? 3.069 3.525 -0.250 1.00 98.00 87 ALA A O 1
ATOM 667 N N . GLU A 1 88 ? 1.206 2.288 -0.419 1.00 98.44 88 GLU A N 1
ATOM 668 C CA . GLU A 1 88 ? 1.846 1.167 -1.100 1.00 98.44 88 GLU A CA 1
ATOM 669 C C . GLU A 1 88 ? 1.055 0.840 -2.365 1.00 98.44 88 GLU A C 1
ATOM 671 O O . GLU A 1 88 ? -0.169 0.664 -2.336 1.00 98.44 88 GLU A O 1
ATOM 676 N N . GLU A 1 89 ? 1.758 0.778 -3.493 1.00 97.50 89 GLU A N 1
ATOM 677 C CA . GLU A 1 89 ? 1.174 0.765 -4.834 1.00 97.50 89 GLU A CA 1
ATOM 678 C C . GLU A 1 89 ? 1.857 -0.261 -5.741 1.00 97.50 89 GLU A C 1
ATOM 680 O O . GLU A 1 89 ? 3.070 -0.482 -5.681 1.00 97.50 89 GLU A O 1
ATOM 685 N N . ASP A 1 90 ? 1.093 -0.839 -6.666 1.00 96.94 90 ASP A N 1
ATOM 686 C CA . ASP A 1 90 ? 1.587 -1.812 -7.636 1.00 96.94 90 ASP A CA 1
ATOM 687 C C . ASP A 1 90 ? 2.300 -1.147 -8.828 1.00 96.94 90 ASP A C 1
ATOM 689 O O . ASP A 1 90 ? 1.942 -1.300 -10.003 1.00 96.94 90 ASP A O 1
ATOM 693 N N . TYR A 1 91 ? 3.377 -0.416 -8.540 1.00 97.06 91 TYR A N 1
ATOM 694 C CA . TYR A 1 91 ? 4.232 0.157 -9.580 1.00 97.06 91 TYR A CA 1
ATOM 695 C C . TYR A 1 91 ? 4.927 -0.902 -10.439 1.00 97.06 91 TYR A C 1
ATOM 697 O O . TYR A 1 91 ? 5.415 -0.585 -11.531 1.00 97.06 91 TYR A O 1
ATOM 705 N N . PHE A 1 92 ? 4.972 -2.155 -9.980 1.00 96.75 92 PHE A N 1
ATOM 706 C CA . PHE A 1 92 ? 5.483 -3.265 -10.772 1.00 96.75 92 PHE A CA 1
ATOM 707 C C . PHE A 1 92 ? 4.583 -3.519 -11.991 1.00 96.75 92 PHE A C 1
ATOM 709 O O . PHE A 1 92 ? 5.092 -3.582 -13.116 1.00 96.75 92 PHE A O 1
ATOM 716 N N . ALA A 1 93 ? 3.258 -3.537 -11.805 1.00 96.38 93 ALA A N 1
ATOM 717 C CA . ALA A 1 93 ? 2.302 -3.578 -12.913 1.00 96.38 93 ALA A CA 1
ATOM 718 C C . ALA A 1 93 ? 2.384 -2.323 -13.796 1.00 96.38 93 ALA A C 1
ATOM 720 O O . ALA A 1 93 ? 2.475 -2.458 -15.018 1.00 96.38 93 ALA A O 1
ATOM 721 N N . ARG A 1 94 ? 2.485 -1.116 -13.212 1.00 97.62 94 ARG A N 1
ATOM 722 C CA . ARG A 1 94 ? 2.666 0.130 -13.993 1.00 97.62 94 ARG A CA 1
ATOM 723 C C . ARG A 1 94 ? 3.851 0.028 -14.954 1.00 97.62 94 ARG A C 1
ATOM 725 O O . ARG A 1 94 ? 3.723 0.319 -16.140 1.00 97.62 94 ARG A O 1
ATOM 732 N N . LYS A 1 95 ? 5.010 -0.423 -14.457 1.00 96.75 95 LYS A N 1
ATOM 733 C CA . LYS A 1 95 ? 6.227 -0.602 -15.265 1.00 96.75 95 LYS A CA 1
ATOM 734 C C . LYS A 1 95 ? 6.001 -1.580 -16.422 1.00 96.75 95 LYS A C 1
ATOM 736 O O . LYS A 1 95 ? 6.498 -1.333 -17.520 1.00 96.75 95 LYS A O 1
ATOM 741 N N . ARG A 1 96 ? 5.269 -2.679 -16.198 1.00 96.56 96 ARG A N 1
ATOM 742 C CA . ARG A 1 96 ? 4.903 -3.636 -17.257 1.00 96.56 96 ARG A CA 1
ATOM 743 C C . ARG A 1 96 ? 4.056 -2.958 -18.333 1.00 96.56 96 ARG A C 1
ATOM 745 O O . ARG A 1 96 ? 4.426 -3.048 -19.499 1.00 96.56 96 ARG A O 1
ATOM 752 N N . GLN A 1 97 ? 2.981 -2.275 -17.943 1.00 98.06 97 GLN A N 1
ATOM 753 C CA . GLN A 1 97 ? 2.034 -1.629 -18.860 1.00 98.06 97 GLN A CA 1
ATOM 754 C C . GLN A 1 97 ? 2.700 -0.530 -19.695 1.00 98.06 97 GLN A C 1
ATOM 756 O O . GLN A 1 97 ? 2.557 -0.507 -20.913 1.00 98.06 97 GLN A O 1
ATOM 761 N N . LEU A 1 98 ? 3.517 0.327 -19.072 1.00 98.00 98 LEU A N 1
ATOM 762 C CA . LEU A 1 98 ? 4.262 1.367 -19.793 1.00 98.00 98 LEU A CA 1
ATOM 763 C C . LEU A 1 98 ? 5.302 0.774 -20.749 1.00 98.00 98 LEU A C 1
ATOM 765 O O . LEU A 1 98 ? 5.562 1.339 -21.807 1.00 98.00 98 LEU A O 1
ATOM 769 N N . LYS A 1 99 ? 5.872 -0.396 -20.438 1.00 96.88 99 LYS A N 1
ATOM 770 C CA . LYS A 1 99 ? 6.786 -1.095 -21.351 1.00 96.88 99 LYS A CA 1
ATOM 771 C C . LYS A 1 99 ? 6.050 -1.767 -22.515 1.00 96.88 99 LYS A C 1
ATOM 773 O O . LYS A 1 99 ? 6.558 -1.729 -23.632 1.00 96.88 99 LYS A O 1
ATOM 778 N N . SER A 1 100 ? 4.911 -2.411 -22.260 1.00 96.81 100 SER A N 1
ATOM 779 C CA . SER A 1 100 ? 4.162 -3.185 -23.261 1.00 96.81 100 SER A CA 1
ATOM 780 C C . SER A 1 100 ? 3.193 -2.346 -24.096 1.00 96.81 100 SER A C 1
ATOM 782 O O . SER A 1 100 ? 2.824 -2.768 -25.187 1.00 96.81 100 SER A O 1
ATOM 784 N N . GLY A 1 101 ? 2.762 -1.189 -23.589 1.00 97.38 101 GLY A N 1
ATOM 785 C CA . GLY A 1 101 ? 1.670 -0.396 -24.155 1.00 97.38 101 GLY A CA 1
ATOM 786 C C . GLY A 1 101 ? 0.276 -0.988 -23.917 1.00 97.38 101 GLY A C 1
ATOM 787 O O . GLY A 1 101 ? -0.684 -0.510 -24.515 1.00 97.38 101 GLY A O 1
ATOM 788 N N . LEU A 1 102 ? 0.151 -2.021 -23.076 1.00 97.56 102 LEU A N 1
ATOM 789 C CA . LEU A 1 102 ? -1.119 -2.681 -22.764 1.00 97.56 102 LEU A CA 1
ATOM 790 C C . LEU A 1 102 ? -1.557 -2.300 -21.344 1.00 97.56 102 LEU A C 1
ATOM 792 O O . LEU A 1 102 ? -0.949 -2.810 -20.400 1.00 97.56 102 LEU A O 1
ATOM 796 N N . PRO A 1 103 ? -2.560 -1.418 -21.177 1.00 97.69 103 PRO A N 1
ATOM 797 C CA . PRO A 1 103 ? -3.047 -1.026 -19.861 1.00 97.69 103 PRO A CA 1
ATOM 798 C C . PRO A 1 103 ? -3.916 -2.114 -19.224 1.00 97.69 103 PRO A C 1
ATOM 800 O O . PRO A 1 103 ? -4.645 -2.833 -19.911 1.00 97.69 103 PRO A O 1
ATOM 803 N N . ASP A 1 104 ? -3.889 -2.174 -17.896 1.00 98.00 104 ASP A N 1
ATOM 804 C CA . ASP A 1 104 ? -4.819 -2.988 -17.119 1.00 98.00 104 ASP A CA 1
ATOM 805 C C . ASP A 1 104 ? -6.173 -2.271 -16.969 1.00 98.00 104 ASP A C 1
ATOM 807 O O . ASP A 1 104 ? -6.270 -1.043 -17.042 1.00 98.00 104 ASP A O 1
ATOM 811 N N . ALA A 1 105 ? -7.238 -3.034 -16.713 1.00 96.94 105 ALA A N 1
ATOM 812 C CA . ALA A 1 105 ? -8.554 -2.464 -16.445 1.00 96.94 105 ALA A CA 1
ATOM 813 C C . ALA A 1 105 ? -8.624 -1.799 -15.057 1.00 96.94 105 ALA A C 1
ATOM 815 O O . ALA A 1 105 ? -8.198 -2.372 -14.043 1.00 96.94 105 ALA A O 1
ATOM 816 N N . VAL A 1 106 ? -9.252 -0.622 -15.010 1.00 98.06 106 VAL A N 1
ATOM 817 C CA . VAL A 1 106 ? -9.638 0.053 -13.765 1.00 98.06 106 VAL A CA 1
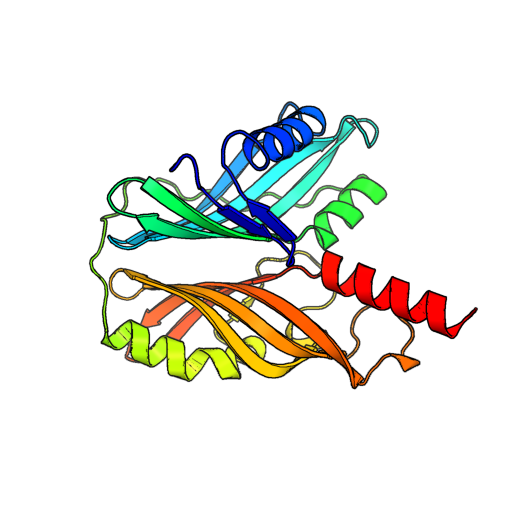ATOM 818 C C . VAL A 1 106 ? -10.820 -0.699 -13.147 1.00 98.06 106 VAL A C 1
ATOM 820 O O . VAL A 1 106 ? -11.801 -0.996 -13.830 1.00 98.06 106 VAL A O 1
ATOM 823 N N . ALA A 1 107 ? -10.724 -1.041 -11.860 1.00 94.44 107 ALA A N 1
ATOM 824 C CA . ALA A 1 107 ? -11.817 -1.706 -11.151 1.00 94.44 107 ALA A CA 1
ATOM 825 C C . ALA A 1 107 ? -13.021 -0.763 -10.968 1.00 94.44 107 ALA A C 1
ATOM 827 O O . ALA A 1 107 ? -12.890 0.457 -11.056 1.00 94.44 107 ALA A O 1
ATOM 828 N N . ALA A 1 108 ? -14.201 -1.319 -10.684 1.00 97.00 108 ALA A N 1
ATOM 829 C CA . ALA A 1 108 ? -15.393 -0.507 -10.449 1.00 97.00 108 ALA A CA 1
ATOM 830 C C . ALA A 1 108 ? -15.175 0.488 -9.285 1.00 97.00 108 ALA A C 1
ATOM 832 O O . ALA A 1 108 ? -14.586 0.107 -8.266 1.00 97.00 108 ALA A O 1
ATOM 833 N N . PRO A 1 109 ? -15.613 1.754 -9.415 1.00 98.06 109 PRO A N 1
ATOM 834 C CA . PRO A 1 109 ? -15.518 2.724 -8.331 1.00 98.06 109 PRO A CA 1
ATOM 835 C C . PRO A 1 109 ? -16.474 2.370 -7.187 1.00 98.06 109 PRO A C 1
ATOM 837 O O . PRO A 1 109 ? -17.547 1.804 -7.408 1.00 98.06 109 PRO A O 1
ATOM 840 N N . ALA A 1 110 ? -16.122 2.782 -5.972 1.00 97.50 110 ALA A N 1
ATOM 841 C CA . ALA A 1 110 ? -17.100 2.923 -4.903 1.00 97.50 110 ALA A CA 1
ATOM 842 C C . ALA A 1 110 ? -18.128 3.995 -5.297 1.00 97.50 110 ALA A C 1
ATOM 844 O O . ALA A 1 110 ? -17.765 5.035 -5.844 1.00 97.50 110 ALA A O 1
ATOM 845 N N . LEU A 1 111 ? -19.409 3.755 -5.004 1.00 97.00 111 LEU A N 1
ATOM 846 C CA . LEU A 1 111 ? -20.482 4.681 -5.386 1.00 97.00 111 LEU A CA 1
ATOM 847 C C . LEU A 1 111 ? -20.415 6.010 -4.621 1.00 97.00 111 LEU A C 1
ATOM 849 O O . LEU A 1 111 ? -20.651 7.063 -5.203 1.00 97.00 111 LEU A O 1
ATOM 853 N N . ALA A 1 112 ? -20.094 5.949 -3.328 1.00 96.44 112 ALA A N 1
ATOM 854 C CA . ALA A 1 112 ? -20.034 7.097 -2.426 1.00 96.44 112 ALA A CA 1
ATOM 855 C C . ALA A 1 112 ? -18.939 6.873 -1.360 1.00 96.44 112 ALA A C 1
ATOM 857 O O . ALA A 1 112 ? -19.245 6.611 -0.192 1.00 96.44 112 ALA A O 1
ATOM 858 N N . PRO A 1 113 ? -17.648 6.881 -1.756 1.00 96.12 113 PRO A N 1
ATOM 859 C CA . PRO A 1 113 ? -16.542 6.525 -0.861 1.00 96.12 113 PRO A CA 1
ATOM 860 C C . PRO A 1 113 ? -16.356 7.506 0.302 1.00 96.12 113 PRO A C 1
ATOM 862 O O . PRO A 1 113 ? -15.776 7.149 1.322 1.00 96.12 113 PRO A O 1
ATOM 865 N N . TRP A 1 114 ? -16.839 8.739 0.171 1.00 96.69 114 TRP A N 1
ATOM 866 C CA . TRP A 1 114 ? -16.600 9.798 1.153 1.00 96.69 114 TRP A CA 1
ATOM 867 C C . TRP A 1 114 ? -17.820 10.114 2.027 1.00 96.69 114 TRP A C 1
ATOM 869 O O . TRP A 1 114 ? -17.679 10.832 3.009 1.00 96.69 114 TRP A O 1
ATOM 879 N N . ASP A 1 115 ? -18.984 9.537 1.714 1.00 96.69 115 ASP A N 1
ATOM 880 C CA . ASP A 1 115 ? -20.244 9.754 2.444 1.00 96.69 115 ASP A CA 1
ATOM 881 C C . ASP A 1 115 ? -20.522 8.652 3.487 1.00 96.69 115 ASP A C 1
ATOM 883 O O . ASP A 1 115 ? -21.643 8.495 3.973 1.00 96.69 115 ASP A O 1
ATOM 887 N N . GLN A 1 116 ? -19.506 7.850 3.814 1.00 93.19 116 GLN A N 1
ATOM 888 C CA . GLN A 1 116 ? -19.585 6.826 4.855 1.00 93.19 116 GLN A CA 1
ATOM 889 C C . GLN A 1 116 ? -19.526 7.469 6.253 1.00 93.19 116 GLN A C 1
ATOM 891 O O . GLN A 1 116 ? -18.941 8.543 6.419 1.00 93.19 116 GLN A O 1
ATOM 896 N N . PRO A 1 117 ? -20.103 6.838 7.289 1.00 96.19 117 PRO A N 1
ATOM 897 C CA . PRO A 1 117 ? -19.980 7.346 8.649 1.00 96.19 117 PRO A CA 1
ATOM 898 C C . PRO A 1 117 ? -18.520 7.324 9.117 1.00 96.19 117 PRO A C 1
ATOM 900 O O . PRO A 1 117 ? -17.800 6.352 8.894 1.00 96.19 117 PRO A O 1
ATOM 903 N N . VAL A 1 118 ? -18.112 8.376 9.829 1.00 97.75 118 VAL A N 1
ATOM 904 C CA . VAL A 1 118 ? -16.857 8.383 10.590 1.00 97.75 118 VAL A CA 1
ATOM 905 C C . VAL A 1 118 ? -17.080 7.593 11.875 1.00 97.75 118 VAL A C 1
ATOM 907 O O . VAL A 1 118 ? -17.945 7.953 12.676 1.00 97.75 118 VAL A O 1
ATOM 910 N N . LEU A 1 119 ? -16.325 6.513 12.074 1.00 98.25 119 LEU A N 1
ATOM 911 C CA . LEU A 1 119 ? -16.498 5.622 13.223 1.00 98.25 119 LEU A CA 1
ATOM 912 C C . LEU A 1 119 ? -15.378 5.801 14.264 1.00 98.25 119 LEU A C 1
ATOM 914 O O . LEU A 1 119 ? -14.250 6.157 13.910 1.00 98.25 119 LEU A O 1
ATOM 918 N N . PRO A 1 120 ? -15.668 5.567 15.558 1.00 98.19 120 PRO A N 1
ATOM 919 C CA . PRO A 1 120 ? -14.649 5.580 16.600 1.00 98.19 120 PRO A CA 1
ATOM 920 C C . PRO A 1 120 ? -13.735 4.343 16.510 1.00 98.19 120 PRO A C 1
ATOM 922 O O . PRO A 1 120 ? -14.104 3.351 15.867 1.00 98.19 120 PRO A O 1
ATOM 925 N N . PRO A 1 121 ? -12.579 4.359 17.196 1.00 98.38 121 PRO A N 1
ATOM 926 C CA . PRO A 1 121 ? -11.716 3.196 17.305 1.00 98.38 121 PRO A CA 1
ATOM 927 C C . PRO A 1 121 ? -12.425 2.075 18.064 1.00 98.38 121 PRO A C 1
ATOM 929 O O . PRO A 1 121 ? -13.175 2.318 19.012 1.00 98.38 121 PRO A O 1
ATOM 932 N N . ASP A 1 122 ? -12.155 0.842 17.657 1.00 98.62 122 ASP A N 1
ATOM 933 C CA . ASP A 1 122 ? -12.648 -0.375 18.291 1.00 98.62 122 ASP A CA 1
ATOM 934 C C . ASP A 1 122 ? -11.471 -1.224 18.814 1.00 98.62 122 ASP A C 1
ATOM 936 O O . ASP A 1 122 ? -10.739 -1.825 18.016 1.00 98.62 122 ASP A O 1
ATOM 940 N N . PRO A 1 123 ? -11.280 -1.304 20.146 1.00 98.62 123 PRO A N 1
ATOM 941 C CA . PRO A 1 123 ? -10.227 -2.112 20.759 1.00 98.62 123 PRO A CA 1
ATOM 942 C C . PRO A 1 123 ? -10.328 -3.614 20.465 1.00 98.62 123 PRO A C 1
ATOM 944 O O . PRO A 1 123 ? -9.302 -4.295 20.447 1.00 98.62 123 PRO A O 1
ATOM 947 N N . ALA A 1 124 ? -11.534 -4.149 20.243 1.00 98.69 124 ALA A N 1
ATOM 948 C CA . ALA A 1 124 ? -11.709 -5.569 19.942 1.00 98.69 124 ALA A CA 1
ATOM 949 C C . ALA A 1 124 ? -11.195 -5.887 18.532 1.00 98.69 124 ALA A C 1
ATOM 951 O O . ALA A 1 124 ? -10.369 -6.787 18.363 1.00 98.69 124 ALA A O 1
ATOM 952 N N . THR A 1 125 ? -11.614 -5.092 17.543 1.00 98.81 125 THR A N 1
ATOM 953 C CA . THR A 1 125 ? -11.075 -5.143 16.176 1.00 98.81 125 THR A CA 1
ATOM 954 C C . THR A 1 125 ? -9.560 -4.953 16.178 1.00 98.81 125 THR A C 1
ATOM 956 O O . THR A 1 125 ? -8.847 -5.702 15.512 1.00 98.81 125 THR A O 1
ATOM 959 N N . GLU A 1 126 ? -9.042 -4.010 16.969 1.00 98.81 126 GLU A N 1
ATOM 960 C CA . GLU A 1 126 ? -7.601 -3.771 17.055 1.00 98.81 126 GLU A CA 1
ATOM 961 C C . GLU A 1 126 ? -6.840 -5.014 17.539 1.00 98.81 126 GLU A C 1
ATOM 963 O O . GLU A 1 126 ? -5.849 -5.410 16.922 1.00 98.81 126 GLU A O 1
ATOM 968 N N . ALA A 1 127 ? -7.305 -5.650 18.616 1.00 98.81 127 ALA A N 1
ATOM 969 C CA . ALA A 1 127 ? -6.673 -6.849 19.161 1.00 98.81 127 ALA A CA 1
ATOM 970 C C . ALA A 1 127 ? -6.666 -8.006 18.148 1.00 98.81 127 ALA A C 1
ATOM 972 O O . ALA A 1 127 ? -5.626 -8.636 17.952 1.00 98.81 127 ALA A O 1
ATOM 973 N N . ILE A 1 128 ? -7.793 -8.234 17.464 1.00 98.88 128 ILE A N 1
ATOM 974 C CA . ILE A 1 128 ? -7.932 -9.275 16.432 1.00 98.88 128 ILE A CA 1
ATOM 975 C C . ILE A 1 128 ? -6.946 -9.035 15.286 1.00 98.88 128 ILE A C 1
ATOM 977 O O . ILE A 1 128 ? -6.246 -9.950 14.856 1.00 98.88 128 ILE A O 1
ATOM 981 N N . VAL A 1 129 ? -6.857 -7.797 14.800 1.00 98.75 129 VAL A N 1
ATOM 982 C CA . VAL A 1 129 ? -5.976 -7.457 13.678 1.00 98.75 129 VAL A CA 1
ATOM 983 C C . VAL A 1 129 ? -4.505 -7.583 14.072 1.00 98.75 129 VAL A C 1
ATOM 985 O O . VAL A 1 129 ? -3.718 -8.126 13.298 1.00 98.75 129 VAL A O 1
ATOM 988 N N . ARG A 1 130 ? -4.119 -7.149 15.278 1.00 98.62 130 ARG A N 1
ATOM 989 C CA . ARG A 1 130 ? -2.737 -7.298 15.771 1.00 98.62 130 ARG A CA 1
ATOM 990 C C . ARG A 1 130 ? -2.302 -8.754 15.868 1.00 98.62 130 ARG A C 1
ATOM 992 O O . ARG A 1 130 ? -1.164 -9.049 15.515 1.00 98.62 130 ARG A O 1
ATOM 999 N N . ASP A 1 131 ? -3.185 -9.630 16.335 1.00 98.31 131 ASP A N 1
ATOM 1000 C CA . ASP A 1 131 ? -2.918 -11.068 16.432 1.00 98.31 131 ASP A CA 1
ATOM 1001 C C . ASP A 1 131 ? -2.813 -11.726 15.045 1.00 98.31 131 ASP A C 1
ATOM 1003 O O . ASP A 1 131 ? -1.953 -12.572 14.808 1.00 98.31 131 ASP A O 1
ATOM 1007 N N . TRP A 1 132 ? -3.632 -11.277 14.092 1.00 98.31 132 TRP A N 1
ATOM 1008 C CA . TRP A 1 132 ? -3.668 -11.822 12.735 1.00 98.31 132 TRP A CA 1
ATOM 1009 C C . TRP A 1 132 ? -2.495 -11.378 11.841 1.00 98.31 132 TRP A C 1
ATOM 1011 O O . TRP A 1 132 ? -1.992 -12.175 11.043 1.00 98.31 132 TRP A O 1
ATOM 1021 N N . LEU A 1 133 ? -2.038 -10.124 11.961 1.00 98.12 133 LEU 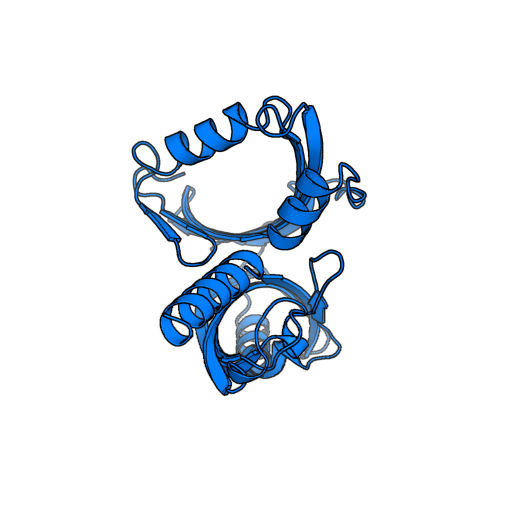A N 1
ATOM 1022 C CA . LEU A 1 133 ? -1.045 -9.508 11.063 1.00 98.12 133 LEU A CA 1
ATOM 1023 C C . LEU A 1 133 ? 0.239 -10.335 10.834 1.00 98.12 133 LEU A C 1
ATOM 1025 O O . LEU A 1 133 ? 0.655 -10.435 9.677 1.00 98.12 133 LEU A O 1
ATOM 1029 N N . PRO A 1 134 ? 0.866 -10.971 11.845 1.00 95.88 134 PRO A N 1
ATOM 1030 C CA . PRO A 1 134 ? 2.051 -11.808 11.633 1.00 95.88 134 PRO A CA 1
ATOM 1031 C C . PRO A 1 134 ? 1.842 -12.958 10.633 1.00 95.88 134 PRO A C 1
ATOM 1033 O O . PRO A 1 134 ? 2.787 -13.376 9.968 1.00 95.88 134 PRO A O 1
ATOM 1036 N N . GLY A 1 135 ? 0.610 -13.465 10.505 1.00 95.25 135 GLY A N 1
ATOM 1037 C CA . GLY A 1 135 ? 0.247 -14.554 9.596 1.00 95.25 135 GLY A CA 1
ATOM 1038 C C . GLY A 1 135 ? -0.354 -14.106 8.261 1.00 95.25 135 GLY A C 1
ATOM 1039 O O . GLY A 1 135 ? -0.668 -14.967 7.434 1.00 95.25 135 GLY A O 1
ATOM 1040 N N . MET A 1 136 ? -0.519 -12.796 8.026 1.00 96.25 136 MET A N 1
ATOM 1041 C CA . MET A 1 136 ? -1.389 -12.278 6.961 1.00 96.25 136 MET A CA 1
ATOM 1042 C C . MET A 1 136 ? -1.080 -12.855 5.576 1.00 96.25 136 MET A C 1
ATOM 1044 O O . MET A 1 136 ? -1.998 -13.281 4.889 1.00 96.25 136 MET A O 1
ATOM 1048 N N . LEU A 1 137 ? 0.193 -12.962 5.169 1.00 93.81 137 LEU A N 1
ATOM 1049 C CA . LEU A 1 137 ? 0.532 -13.370 3.797 1.00 93.81 137 LEU A CA 1
ATOM 1050 C C . LEU A 1 137 ? 0.112 -14.807 3.466 1.00 93.81 137 LEU A C 1
ATOM 1052 O O . LEU A 1 137 ? 0.017 -15.163 2.298 1.00 93.81 137 LEU A O 1
ATOM 1056 N N . ARG A 1 138 ? -0.140 -15.645 4.475 1.00 92.25 138 ARG A N 1
ATOM 1057 C CA . ARG A 1 138 ? -0.602 -17.029 4.289 1.00 92.25 138 ARG A CA 1
ATOM 1058 C C . ARG A 1 138 ? -2.103 -17.182 4.538 1.00 92.25 138 ARG A C 1
ATOM 1060 O O . ARG A 1 138 ? -2.633 -18.280 4.381 1.00 92.25 138 ARG A O 1
ATOM 1067 N N . ALA A 1 139 ? -2.781 -16.120 4.965 1.00 95.94 139 ALA A N 1
ATOM 1068 C CA . ALA A 1 139 ? -4.178 -16.179 5.350 1.00 95.94 139 ALA A CA 1
ATOM 1069 C C . ALA A 1 139 ? -5.090 -16.187 4.117 1.00 95.94 139 ALA A C 1
ATOM 1071 O O . ALA A 1 139 ? -4.970 -15.350 3.228 1.00 95.94 139 ALA A O 1
ATOM 1072 N N . ALA A 1 140 ? -6.074 -17.090 4.114 1.00 96.06 140 ALA A N 1
ATOM 1073 C CA . ALA A 1 140 ? -7.053 -17.203 3.032 1.00 96.06 140 ALA A CA 1
ATOM 1074 C C . ALA A 1 140 ? -7.936 -15.950 2.858 1.00 96.06 140 ALA A C 1
ATOM 1076 O O . ALA A 1 140 ? -8.532 -15.767 1.804 1.00 96.06 140 ALA A O 1
ATOM 1077 N N . ALA A 1 141 ? -8.019 -15.099 3.885 1.00 97.12 141 ALA A N 1
ATOM 1078 C CA . ALA A 1 141 ? -8.766 -13.845 3.849 1.00 97.12 141 ALA A CA 1
ATOM 1079 C C . ALA A 1 141 ? -8.066 -12.733 3.041 1.00 97.12 141 ALA A C 1
ATOM 1081 O O . ALA A 1 141 ? -8.668 -11.682 2.825 1.00 97.12 141 ALA A O 1
ATOM 1082 N N . VAL A 1 142 ? -6.803 -12.923 2.631 1.00 97.88 142 VAL A N 1
ATOM 1083 C CA . VAL A 1 142 ? -6.055 -11.903 1.887 1.00 97.88 142 VAL A CA 1
ATOM 1084 C C . VAL A 1 142 ? -6.467 -11.857 0.420 1.00 97.88 142 VAL A C 1
ATOM 1086 O O . VAL A 1 142 ? -6.412 -12.845 -0.306 1.00 97.88 142 VAL A O 1
ATOM 1089 N N . GLU A 1 143 ? -6.801 -10.650 -0.020 1.00 97.31 143 GLU A N 1
ATOM 1090 C CA . GLU A 1 143 ? -7.015 -10.252 -1.402 1.00 97.31 143 GLU A CA 1
ATOM 1091 C C . GLU A 1 143 ? -5.875 -9.317 -1.838 1.00 97.31 143 GLU A C 1
ATOM 1093 O O . GLU A 1 143 ? -5.868 -8.129 -1.487 1.00 97.31 143 GLU A O 1
ATOM 1098 N N . PRO A 1 144 ? -4.903 -9.811 -2.620 1.00 96.94 144 PRO A N 1
ATOM 1099 C CA . PRO A 1 144 ? -3.827 -8.978 -3.134 1.00 96.94 144 PRO A CA 1
ATOM 1100 C C . PRO A 1 144 ? -4.357 -7.882 -4.071 1.00 96.94 144 PRO A C 1
ATOM 1102 O O . PRO A 1 144 ? -5.031 -8.138 -5.072 1.00 96.94 144 PRO A O 1
ATOM 1105 N N . VAL A 1 145 ? -4.006 -6.635 -3.779 1.00 97.56 145 VAL A N 1
ATOM 1106 C CA . VAL A 1 145 ? -4.284 -5.451 -4.596 1.00 97.56 145 VAL A CA 1
ATOM 1107 C C . VAL A 1 145 ? -3.132 -5.270 -5.583 1.00 97.56 145 VAL A C 1
ATOM 1109 O O . VAL A 1 145 ? -2.309 -4.368 -5.473 1.00 97.56 145 VAL A O 1
ATOM 1112 N N . LEU A 1 146 ? -3.062 -6.176 -6.557 1.00 95.38 146 LEU A N 1
ATOM 1113 C CA . LEU A 1 146 ? -2.039 -6.187 -7.606 1.00 95.38 146 LEU A CA 1
ATOM 1114 C C . LEU A 1 146 ? -2.596 -6.730 -8.930 1.00 95.38 146 LEU A C 1
ATOM 1116 O O . LEU A 1 146 ? -3.738 -7.205 -8.983 1.00 95.38 146 LEU A O 1
ATOM 1120 N N . VAL A 1 147 ? -1.813 -6.636 -10.008 1.00 94.56 147 VAL A N 1
ATOM 1121 C CA . VAL A 1 147 ? -2.110 -7.273 -11.305 1.00 94.56 147 VAL A CA 1
ATOM 1122 C C . VAL A 1 147 ? -0.899 -8.039 -11.829 1.00 94.56 147 VAL A C 1
ATOM 1124 O O . VAL A 1 147 ? 0.164 -7.453 -12.062 1.00 94.56 147 VAL A O 1
ATOM 1127 N N . ASP A 1 148 ? -1.104 -9.332 -12.090 1.00 91.44 148 ASP A N 1
ATOM 1128 C CA . ASP A 1 148 ? -0.109 -10.309 -12.546 1.00 91.44 148 ASP A CA 1
ATOM 1129 C C . ASP A 1 148 ? 1.185 -10.344 -11.711 1.00 91.44 148 ASP A C 1
ATOM 1131 O O . ASP A 1 148 ? 1.404 -9.587 -10.762 1.00 91.44 148 ASP A O 1
ATOM 1135 N N . GLY A 1 149 ? 2.102 -11.225 -12.109 1.00 87.62 149 GLY A N 1
ATOM 1136 C CA . GLY A 1 149 ? 3.379 -11.417 -11.435 1.00 87.62 149 GLY A CA 1
ATOM 1137 C C . GLY A 1 149 ? 3.236 -12.182 -10.118 1.00 87.62 149 GLY A C 1
ATOM 1138 O O . GLY A 1 149 ? 2.155 -12.670 -9.790 1.00 87.62 149 GLY A O 1
ATOM 1139 N N . PRO A 1 150 ? 4.339 -12.328 -9.373 1.00 92.75 150 PRO A N 1
ATOM 1140 C CA . PRO A 1 150 ? 4.316 -13.035 -8.104 1.00 92.75 150 PRO A CA 1
ATOM 1141 C C . PRO A 1 150 ? 3.536 -12.240 -7.053 1.00 92.75 150 PRO A C 1
ATOM 1143 O O . PRO A 1 150 ? 3.667 -11.013 -6.951 1.00 92.75 150 PRO A O 1
ATOM 1146 N N . ASP A 1 151 ? 2.739 -12.969 -6.279 1.00 93.31 151 ASP A N 1
ATOM 1147 C CA . ASP A 1 151 ? 2.079 -12.468 -5.078 1.00 93.31 151 ASP A CA 1
ATOM 1148 C C . ASP A 1 151 ? 3.080 -12.360 -3.912 1.00 93.31 151 ASP A C 1
ATOM 1150 O O . ASP A 1 151 ? 4.148 -12.977 -3.930 1.00 93.31 151 ASP A O 1
ATOM 1154 N N . PHE A 1 152 ? 2.748 -11.592 -2.881 1.00 95.94 152 PHE A N 1
ATOM 1155 C CA . PHE A 1 152 ? 3.611 -11.289 -1.741 1.00 95.94 152 PHE A CA 1
ATOM 1156 C C . PHE A 1 152 ? 4.107 -12.550 -1.024 1.00 95.94 152 PHE A C 1
ATOM 1158 O O . PHE A 1 152 ? 5.293 -12.654 -0.715 1.00 95.94 152 PHE A O 1
ATOM 1165 N N . ALA A 1 153 ? 3.232 -13.541 -0.832 1.00 94.81 153 ALA A N 1
ATOM 1166 C CA . ALA A 1 153 ? 3.572 -14.813 -0.191 1.00 94.81 153 ALA A CA 1
ATOM 1167 C C . ALA A 1 153 ? 4.573 -15.658 -0.998 1.00 94.81 153 ALA A C 1
ATOM 1169 O O . ALA A 1 153 ? 5.284 -16.484 -0.432 1.00 94.81 153 ALA A O 1
ATOM 1170 N N . ALA A 1 154 ? 4.633 -15.455 -2.319 1.00 95.19 154 ALA A N 1
ATOM 1171 C CA . ALA A 1 154 ? 5.616 -16.095 -3.190 1.00 95.19 154 ALA A CA 1
ATOM 1172 C C . ALA A 1 154 ? 6.957 -15.343 -3.216 1.00 95.19 154 ALA A C 1
ATOM 1174 O O . ALA A 1 154 ? 7.957 -15.899 -3.668 1.00 95.19 154 ALA A O 1
ATOM 1175 N N . LEU A 1 155 ? 6.973 -14.083 -2.769 1.00 96.75 155 LEU A N 1
ATOM 1176 C CA . LEU A 1 155 ? 8.147 -13.213 -2.799 1.00 96.75 155 LEU A CA 1
ATO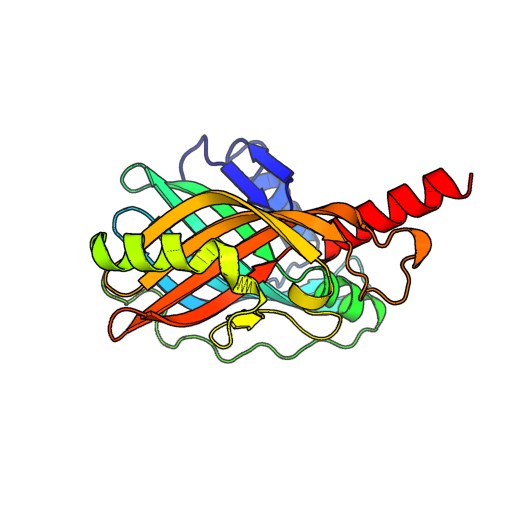M 1177 C C . LEU A 1 155 ? 8.954 -13.257 -1.507 1.00 96.75 155 LEU A C 1
ATOM 1179 O O . LEU A 1 155 ? 10.181 -13.173 -1.568 1.00 96.75 155 LEU A O 1
ATOM 1183 N N . VAL A 1 156 ? 8.292 -13.336 -0.351 1.00 97.12 156 VAL A N 1
ATOM 1184 C CA . VAL A 1 156 ? 8.952 -13.165 0.949 1.00 97.12 156 VAL A CA 1
ATOM 1185 C C . VAL A 1 156 ? 8.447 -14.177 1.969 1.00 97.12 156 VAL A C 1
ATOM 1187 O O . VAL A 1 156 ? 7.250 -14.282 2.231 1.00 97.12 156 VAL A O 1
ATOM 1190 N N . GLU A 1 157 ? 9.385 -14.873 2.604 1.00 96.25 157 GLU A N 1
ATOM 1191 C CA . GLU A 1 157 ? 9.146 -15.569 3.866 1.00 96.25 157 GLU A CA 1
ATOM 1192 C C . GLU A 1 157 ? 9.368 -14.580 5.010 1.00 96.25 157 GLU A C 1
ATOM 1194 O O . GLU A 1 157 ? 10.485 -14.111 5.212 1.00 96.25 157 GLU A O 1
ATOM 1199 N N . ILE A 1 158 ? 8.297 -14.213 5.718 1.00 95.62 158 ILE A N 1
ATOM 1200 C CA . ILE A 1 158 ? 8.353 -13.234 6.809 1.00 95.62 158 ILE A CA 1
ATOM 1201 C C . ILE A 1 158 ? 8.929 -13.887 8.067 1.00 95.62 158 ILE A C 1
ATOM 1203 O O . ILE A 1 158 ? 8.388 -14.885 8.544 1.00 95.62 158 ILE A O 1
ATOM 1207 N N . ASP A 1 159 ? 9.968 -13.268 8.626 1.00 95.69 159 ASP A N 1
ATOM 1208 C CA . ASP A 1 159 ? 10.528 -13.607 9.937 1.00 95.69 159 ASP A CA 1
ATOM 1209 C C . ASP A 1 159 ? 9.865 -12.762 11.035 1.00 95.69 159 ASP A C 1
ATOM 1211 O O . ASP A 1 159 ? 9.457 -13.274 12.079 1.00 95.69 159 ASP A O 1
ATOM 1215 N N . THR A 1 160 ? 9.755 -11.450 10.804 1.00 96.56 160 THR A N 1
ATOM 1216 C CA . THR A 1 160 ? 9.177 -10.492 11.751 1.00 96.56 160 THR A CA 1
ATOM 1217 C C . THR A 1 160 ? 8.400 -9.392 11.037 1.00 96.56 160 THR A C 1
ATOM 1219 O O . THR A 1 160 ? 8.612 -9.094 9.861 1.00 96.56 160 THR A O 1
ATOM 1222 N N . LEU A 1 161 ? 7.484 -8.763 11.770 1.00 97.06 161 LEU A N 1
ATOM 1223 C CA . LEU A 1 161 ? 6.657 -7.679 11.264 1.00 97.06 161 LEU A CA 1
ATOM 1224 C C . LEU A 1 161 ? 6.662 -6.509 12.244 1.00 97.06 161 LEU A C 1
ATOM 1226 O O . LEU A 1 161 ? 6.463 -6.694 13.445 1.00 97.06 161 LEU A O 1
ATOM 1230 N N . THR A 1 162 ? 6.824 -5.301 11.709 1.00 97.81 162 THR A N 1
ATOM 1231 C CA . THR A 1 162 ? 6.697 -4.048 12.457 1.00 97.81 162 THR A CA 1
ATOM 1232 C C . THR A 1 162 ? 5.480 -3.281 11.964 1.00 97.81 162 THR A C 1
ATOM 1234 O O . THR A 1 162 ? 5.388 -2.947 10.785 1.00 97.81 162 THR A O 1
ATOM 1237 N N . ILE A 1 163 ? 4.551 -2.952 12.863 1.00 98.50 163 ILE A N 1
ATOM 1238 C CA . ILE A 1 163 ? 3.410 -2.090 12.537 1.00 98.50 163 ILE A CA 1
ATOM 1239 C C . ILE A 1 163 ? 3.880 -0.636 12.576 1.00 98.50 163 ILE A C 1
ATOM 1241 O O . ILE A 1 163 ? 4.097 -0.083 13.654 1.00 98.50 163 ILE A O 1
ATOM 1245 N N . SER A 1 164 ? 4.030 -0.003 11.412 1.00 98.00 164 SER A N 1
ATOM 1246 C CA . SER A 1 164 ? 4.399 1.418 11.335 1.00 98.00 164 SER A CA 1
ATOM 1247 C C . SER A 1 164 ? 3.228 2.310 11.735 1.00 98.00 164 SER A C 1
ATOM 1249 O O . SER A 1 164 ? 3.402 3.336 12.395 1.00 98.00 164 SER A O 1
ATOM 1251 N N . HIS A 1 165 ? 2.021 1.916 11.330 1.00 98.31 165 HIS A N 1
ATOM 1252 C CA . HIS A 1 165 ? 0.792 2.585 11.717 1.00 98.31 165 HIS A CA 1
ATOM 1253 C C . HIS A 1 165 ? -0.400 1.649 11.574 1.00 98.31 165 HIS A C 1
ATOM 1255 O O . HIS A 1 165 ? -0.442 0.811 10.679 1.00 98.31 165 HIS A O 1
ATOM 1261 N N . MET A 1 166 ? -1.374 1.813 12.458 1.00 98.62 166 MET A N 1
ATOM 1262 C CA . MET A 1 166 ? -2.667 1.164 12.371 1.00 98.62 166 MET A CA 1
ATOM 1263 C C . MET A 1 166 ? -3.696 2.038 13.081 1.00 98.62 166 MET A C 1
ATOM 1265 O O . MET A 1 166 ? -3.354 2.704 14.062 1.00 98.62 166 MET A O 1
ATOM 1269 N N . PHE A 1 167 ? -4.929 2.021 12.592 1.00 98.69 167 PHE A N 1
ATOM 1270 C CA . PHE A 1 167 ? -6.096 2.552 13.289 1.00 98.69 167 PHE A CA 1
ATOM 1271 C C . PHE A 1 167 ? -7.316 1.673 12.990 1.00 98.69 167 PHE A C 1
ATOM 1273 O O . PHE A 1 167 ? -7.321 0.913 12.015 1.00 98.69 167 PHE A O 1
ATOM 1280 N N . THR A 1 168 ? -8.349 1.787 13.819 1.00 98.81 168 THR A N 1
ATOM 1281 C CA . THR A 1 168 ? -9.636 1.109 13.629 1.00 98.81 168 THR A CA 1
ATOM 1282 C C . THR A 1 168 ? -10.773 2.119 13.516 1.00 98.81 168 THR A C 1
ATOM 1284 O O . THR A 1 168 ? -10.672 3.254 13.981 1.00 98.81 168 THR A O 1
ATOM 1287 N N . ALA A 1 169 ? -11.849 1.709 12.852 1.00 98.56 169 ALA A N 1
ATOM 1288 C CA . ALA A 1 169 ? -13.077 2.474 12.696 1.00 98.56 169 ALA A CA 1
ATOM 1289 C C . ALA A 1 169 ? -14.251 1.480 12.715 1.00 98.56 169 ALA A C 1
ATOM 1291 O O . ALA A 1 169 ? -14.638 0.924 11.684 1.00 98.56 169 ALA A O 1
ATOM 1292 N N . GLY A 1 170 ? -14.770 1.193 13.912 1.00 98.38 170 GLY A N 1
ATOM 1293 C CA . GLY A 1 170 ? -15.689 0.071 14.128 1.00 98.38 170 GLY A CA 1
ATOM 1294 C C . GLY A 1 170 ? -15.066 -1.275 13.704 1.00 98.38 170 GLY A C 1
ATOM 1295 O O . GLY A 1 170 ? -13.898 -1.507 14.007 1.00 98.38 170 GLY A O 1
ATOM 1296 N N . PRO A 1 171 ? -15.787 -2.147 12.968 1.00 98.44 171 PRO A N 1
ATOM 1297 C CA . PRO A 1 171 ? -15.327 -3.494 12.601 1.00 98.44 171 PRO A CA 1
ATOM 1298 C C . PRO A 1 171 ? -14.284 -3.516 11.467 1.00 98.44 171 PRO A C 1
ATOM 1300 O O . PRO A 1 171 ? -14.083 -4.542 10.818 1.00 98.44 171 PRO A O 1
ATOM 1303 N N . ARG A 1 172 ? -13.658 -2.376 11.162 1.00 98.75 172 ARG A N 1
ATOM 1304 C CA . ARG A 1 172 ? -12.661 -2.245 10.098 1.00 98.75 172 ARG A CA 1
ATOM 1305 C C . ARG A 1 172 ? -11.374 -1.659 10.652 1.00 98.75 172 ARG A C 1
ATOM 1307 O O . ARG A 1 172 ? -11.399 -0.798 11.533 1.00 98.75 172 ARG A O 1
ATOM 1314 N N . ALA A 1 173 ? -10.253 -2.082 10.091 1.00 98.88 173 ALA A N 1
ATOM 1315 C CA . ALA A 1 173 ? -8.937 -1.556 10.411 1.00 98.88 173 ALA A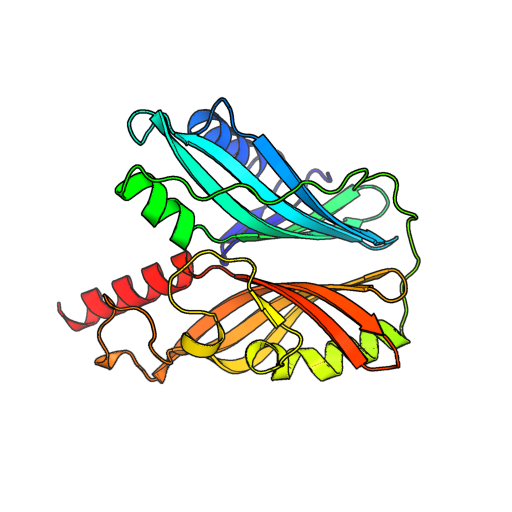 CA 1
ATOM 1316 C C . ALA A 1 173 ? -8.164 -1.212 9.143 1.00 98.88 173 ALA A C 1
ATOM 1318 O O . ALA A 1 173 ? -8.326 -1.849 8.102 1.00 98.88 173 ALA A O 1
ATOM 1319 N N . ALA A 1 174 ? -7.274 -0.236 9.255 1.00 98.81 174 ALA A N 1
ATOM 1320 C CA . ALA A 1 174 ? -6.247 0.004 8.259 1.00 98.81 174 ALA A CA 1
ATOM 1321 C C . ALA A 1 174 ? -4.877 -0.116 8.910 1.00 98.81 174 ALA A C 1
ATOM 1323 O O . ALA A 1 174 ? -4.685 0.352 10.033 1.00 98.81 174 ALA A O 1
ATOM 1324 N N . ALA A 1 175 ? -3.924 -0.720 8.207 1.00 98.81 175 ALA A N 1
ATOM 1325 C CA . ALA A 1 175 ? -2.574 -0.918 8.716 1.00 98.81 175 ALA A CA 1
ATOM 1326 C C . ALA A 1 175 ? -1.529 -0.683 7.626 1.00 98.81 175 ALA A C 1
ATOM 1328 O O . ALA A 1 175 ? -1.720 -1.074 6.479 1.00 98.81 175 ALA A O 1
ATOM 1329 N N . HIS A 1 176 ? -0.405 -0.088 8.010 1.00 98.75 176 HIS A N 1
ATOM 1330 C CA . HIS A 1 176 ? 0.845 -0.159 7.268 1.00 98.75 176 HIS A CA 1
ATOM 1331 C C . HIS A 1 176 ? 1.879 -0.908 8.104 1.00 98.75 176 HIS A C 1
ATOM 1333 O O . HIS A 1 176 ? 2.071 -0.617 9.293 1.00 98.75 176 HIS A O 1
ATOM 1339 N N . VAL A 1 177 ? 2.568 -1.847 7.468 1.00 98.50 177 VAL A N 1
ATOM 1340 C CA . VAL A 1 177 ? 3.516 -2.745 8.120 1.00 98.50 177 VAL A CA 1
ATOM 1341 C C . VAL A 1 177 ? 4.789 -2.904 7.295 1.00 98.50 177 VAL A C 1
ATOM 1343 O O . VAL A 1 177 ? 4.761 -2.953 6.065 1.00 98.50 177 VAL A O 1
ATOM 1346 N N . GLU A 1 178 ? 5.916 -3.029 7.987 1.00 97.81 178 GLU A N 1
ATOM 1347 C CA . GLU A 1 178 ? 7.181 -3.467 7.404 1.00 97.81 178 GLU A CA 1
ATOM 1348 C C . GLU A 1 178 ? 7.371 -4.950 7.723 1.00 97.81 178 GLU A C 1
ATOM 1350 O O . GLU A 1 178 ? 7.476 -5.339 8.888 1.00 97.81 178 GLU A O 1
ATOM 1355 N N . SER A 1 179 ? 7.384 -5.783 6.685 1.00 97.50 179 SER A N 1
ATOM 1356 C CA . SER A 1 179 ? 7.621 -7.221 6.803 1.00 97.50 179 SER A CA 1
ATOM 1357 C C . SER A 1 179 ? 9.091 -7.501 6.536 1.00 97.50 179 SER A C 1
ATOM 1359 O O . SER A 1 179 ? 9.559 -7.357 5.405 1.00 97.50 179 SER A O 1
ATOM 1361 N N . HIS A 1 180 ? 9.819 -7.882 7.579 1.00 97.69 180 HIS A N 1
ATOM 1362 C CA . HIS A 1 180 ? 11.224 -8.257 7.499 1.00 97.69 180 HIS A CA 1
ATOM 1363 C C . HIS A 1 180 ? 11.315 -9.768 7.347 1.00 97.69 180 HIS A C 1
ATOM 1365 O O . HIS A 1 180 ? 10.670 -10.525 8.075 1.00 97.69 180 HIS A O 1
ATOM 1371 N N . GLY A 1 181 ? 12.117 -10.219 6.395 1.00 97.44 181 GLY A N 1
ATOM 1372 C CA . GLY A 1 181 ? 12.205 -11.638 6.116 1.00 97.44 181 GLY A CA 1
ATOM 1373 C C . GLY A 1 181 ? 13.228 -11.953 5.050 1.00 97.44 181 GLY A C 1
ATOM 1374 O O . GLY A 1 181 ? 14.204 -11.222 4.866 1.00 97.44 181 GLY A O 1
ATOM 1375 N N . ARG A 1 182 ? 12.989 -13.045 4.334 1.00 98.25 182 ARG A N 1
ATOM 1376 C CA . ARG A 1 182 ? 13.901 -13.569 3.321 1.00 98.25 182 ARG A CA 1
ATOM 1377 C C . ARG A 1 182 ? 13.238 -13.623 1.963 1.00 98.25 182 ARG A C 1
ATOM 1379 O O . ARG A 1 182 ? 12.073 -14.000 1.847 1.00 98.25 182 ARG A O 1
ATOM 1386 N N . TYR A 1 183 ? 13.996 -13.285 0.926 1.00 98.50 183 TYR A N 1
ATOM 1387 C CA . TYR A 1 183 ? 13.531 -13.432 -0.443 1.00 98.50 183 TYR A CA 1
ATOM 1388 C C . TYR A 1 183 ? 13.280 -14.912 -0.749 1.00 98.50 183 TYR A C 1
ATOM 1390 O O . TYR A 1 183 ? 14.193 -15.734 -0.680 1.00 98.50 183 TYR A O 1
ATOM 1398 N N . ALA A 1 184 ? 12.039 -15.241 -1.094 1.00 97.62 184 ALA A N 1
ATOM 1399 C CA . ALA A 1 184 ? 11.588 -16.601 -1.372 1.00 97.62 184 ALA A CA 1
ATOM 1400 C C . ALA A 1 184 ? 11.698 -16.974 -2.862 1.00 97.62 184 ALA A C 1
ATOM 1402 O O . ALA A 1 184 ? 11.593 -18.146 -3.224 1.00 97.62 184 ALA A O 1
ATOM 1403 N N . GLY A 1 185 ? 11.927 -15.993 -3.742 1.00 96.56 185 GLY A N 1
ATOM 1404 C CA . GLY A 1 185 ? 11.901 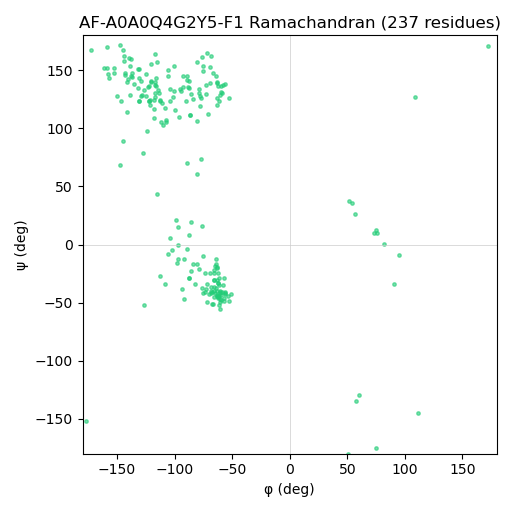-16.176 -5.192 1.00 96.56 185 GLY A CA 1
ATOM 1405 C C . GLY A 1 185 ? 10.719 -15.457 -5.846 1.00 96.56 185 GLY A C 1
ATOM 1406 O O . GLY A 1 185 ? 10.334 -14.363 -5.454 1.00 96.56 185 GLY A O 1
ATOM 1407 N N . GLY A 1 186 ? 10.158 -16.056 -6.895 1.00 95.38 186 GLY A N 1
ATOM 1408 C CA . GLY A 1 186 ? 8.953 -15.555 -7.566 1.00 95.38 186 GLY A CA 1
ATOM 1409 C C . GLY A 1 186 ? 9.204 -14.581 -8.723 1.00 95.38 186 GLY A C 1
ATOM 1410 O O . GLY A 1 186 ? 8.490 -14.650 -9.724 1.00 95.38 186 GLY A O 1
ATOM 1411 N N . PHE A 1 187 ? 10.232 -13.729 -8.668 1.00 96.75 187 PHE A N 1
ATOM 1412 C CA . PHE A 1 187 ? 10.610 -12.928 -9.839 1.00 96.75 187 PHE A CA 1
ATOM 1413 C C . PHE A 1 187 ? 11.406 -13.762 -10.849 1.00 96.75 187 PHE A C 1
ATOM 1415 O O . PHE A 1 187 ? 12.389 -14.415 -10.504 1.00 96.75 187 PHE A O 1
ATOM 1422 N N . VAL A 1 188 ? 10.995 -13.713 -12.118 1.00 94.31 188 VAL A N 1
ATOM 1423 C CA . VAL A 1 188 ? 11.591 -14.518 -13.202 1.00 94.31 188 VAL A CA 1
ATOM 1424 C C . VAL A 1 188 ? 12.971 -14.029 -13.649 1.00 94.31 188 VAL A C 1
ATOM 1426 O O . VAL A 1 188 ? 13.745 -14.805 -14.200 1.00 94.31 188 VAL A O 1
ATOM 1429 N N . ASP A 1 189 ? 13.274 -12.749 -13.439 1.00 94.44 189 ASP A N 1
ATOM 1430 C CA . ASP A 1 189 ? 14.505 -12.075 -13.868 1.00 94.44 189 ASP A CA 1
ATOM 1431 C C . ASP A 1 189 ? 15.501 -11.834 -12.720 1.00 94.44 189 ASP A C 1
ATOM 1433 O O . ASP A 1 189 ? 16.544 -11.209 -12.928 1.00 94.44 189 ASP A O 1
ATOM 1437 N N . ILE A 1 190 ? 15.198 -12.355 -11.526 1.00 97.31 190 ILE A N 1
ATOM 1438 C CA . ILE A 1 190 ? 16.081 -12.338 -10.360 1.00 97.31 190 ILE A CA 1
ATOM 1439 C C . ILE A 1 190 ? 16.761 -13.700 -10.218 1.00 97.31 190 ILE A C 1
ATOM 1441 O O . ILE A 1 190 ? 16.118 -14.749 -10.272 1.00 97.31 190 ILE A O 1
ATOM 1445 N N . ASP A 1 191 ? 18.075 -13.675 -10.023 1.00 96.25 191 ASP A N 1
ATOM 1446 C CA . ASP A 1 191 ? 18.902 -14.861 -9.847 1.00 96.25 191 ASP A CA 1
ATOM 1447 C C . ASP A 1 191 ? 18.440 -15.680 -8.633 1.00 96.25 191 ASP A C 1
ATOM 1449 O O . ASP A 1 191 ? 18.281 -15.156 -7.528 1.00 96.25 191 ASP A O 1
ATOM 1453 N N . ARG A 1 192 ? 18.262 -16.992 -8.823 1.00 95.75 192 ARG A N 1
ATOM 1454 C CA . ARG A 1 192 ? 17.860 -17.906 -7.743 1.00 95.75 192 ARG A CA 1
ATOM 1455 C C . ARG A 1 192 ? 18.897 -17.976 -6.625 1.00 95.75 192 ARG A C 1
ATOM 1457 O O . ARG A 1 192 ? 18.538 -18.334 -5.509 1.00 95.75 192 ARG A O 1
ATOM 1464 N N . ALA A 1 193 ? 20.147 -17.601 -6.894 1.00 96.56 193 ALA A N 1
ATOM 1465 C CA . ALA A 1 193 ? 21.183 -17.488 -5.872 1.00 96.56 193 ALA A CA 1
ATOM 1466 C C . ALA A 1 193 ? 20.893 -16.409 -4.807 1.00 96.56 193 ALA A C 1
ATOM 1468 O O . ALA A 1 193 ? 21.577 -16.379 -3.788 1.00 96.56 193 ALA A O 1
ATOM 1469 N N . LEU A 1 194 ? 19.911 -15.526 -5.031 1.00 97.75 194 LEU A N 1
ATOM 1470 C CA . LEU A 1 194 ? 19.454 -14.547 -4.040 1.00 97.75 194 LEU A CA 1
ATOM 1471 C C . LEU A 1 194 ? 18.334 -15.081 -3.130 1.00 97.75 194 LEU A C 1
ATOM 1473 O O . LEU A 1 194 ? 17.896 -14.371 -2.227 1.00 97.75 194 LEU A O 1
ATOM 1477 N N . VAL A 1 195 ? 17.828 -16.301 -3.341 1.00 98.19 195 VAL A N 1
ATOM 1478 C CA . VAL A 1 195 ? 16.869 -16.899 -2.398 1.00 98.19 195 VAL A CA 1
ATOM 1479 C C . VAL A 1 195 ? 17.527 -17.018 -1.021 1.00 98.19 195 VAL A C 1
ATOM 1481 O O . VAL A 1 195 ? 18.650 -17.503 -0.901 1.00 98.19 195 VAL A O 1
ATOM 1484 N N . GLY A 1 196 ? 16.821 -16.570 0.017 1.00 98.00 196 GLY A N 1
ATOM 1485 C CA . GLY A 1 196 ? 17.320 -16.506 1.391 1.00 98.00 196 GLY A CA 1
ATOM 1486 C C . GLY A 1 196 ? 17.916 -15.154 1.796 1.00 98.00 196 GLY A C 1
ATOM 1487 O O . GLY A 1 196 ? 18.170 -14.964 2.992 1.00 98.00 196 GLY A O 1
ATOM 1488 N N . GLU A 1 197 ? 18.109 -14.224 0.851 1.00 98.12 197 GLU A N 1
ATOM 1489 C CA . GLU A 1 197 ? 18.609 -12.877 1.146 1.00 98.12 197 GLU A CA 1
ATOM 1490 C C . GLU A 1 197 ? 17.651 -12.106 2.058 1.00 98.12 197 GLU A C 1
ATOM 1492 O O . GLU A 1 197 ? 16.441 -12.128 1.809 1.00 98.12 197 GLU A O 1
ATOM 1497 N N . PRO A 1 198 ? 18.162 -11.395 3.079 1.00 98.12 198 PRO A N 1
ATOM 1498 C CA . PRO A 1 198 ? 17.345 -10.518 3.902 1.00 98.12 198 PRO A CA 1
ATOM 1499 C C . PRO A 1 198 ? 16.706 -9.410 3.064 1.00 98.12 198 PRO A C 1
ATOM 1501 O O . PRO A 1 198 ? 17.391 -8.690 2.340 1.00 98.12 198 PRO A O 1
ATOM 1504 N N . VAL A 1 199 ? 15.394 -9.249 3.191 1.00 98.06 199 VAL A N 1
ATOM 1505 C CA . VAL A 1 199 ? 14.616 -8.232 2.480 1.00 98.06 199 VAL A CA 1
ATOM 1506 C C . VAL A 1 199 ? 13.557 -7.621 3.388 1.00 98.06 199 VAL A C 1
ATOM 1508 O O . VAL A 1 199 ? 13.170 -8.190 4.410 1.00 98.06 199 VAL A O 1
ATOM 1511 N N . ILE A 1 200 ? 13.076 -6.445 2.988 1.00 97.38 200 ILE A N 1
ATOM 1512 C CA . ILE A 1 200 ? 11.939 -5.774 3.615 1.00 97.38 200 ILE A CA 1
ATOM 1513 C C . ILE A 1 200 ? 10.871 -5.580 2.546 1.00 97.38 200 ILE A C 1
ATOM 1515 O O . ILE A 1 200 ? 11.140 -4.966 1.512 1.00 97.38 200 ILE A O 1
ATOM 1519 N N . LEU A 1 201 ? 9.665 -6.078 2.810 1.00 97.56 201 LEU A N 1
ATOM 1520 C CA . LEU A 1 201 ? 8.477 -5.805 2.009 1.00 97.56 201 LEU A CA 1
ATOM 1521 C C . LEU A 1 201 ? 7.518 -4.939 2.822 1.00 97.56 201 LEU A C 1
ATOM 1523 O O . LEU A 1 201 ? 7.095 -5.315 3.915 1.00 97.56 201 LEU A O 1
ATOM 1527 N N . ARG A 1 202 ? 7.186 -3.768 2.286 1.00 97.81 202 ARG A N 1
ATOM 1528 C CA . ARG A 1 202 ? 6.222 -2.849 2.894 1.00 97.81 202 ARG A CA 1
ATOM 1529 C C . ARG A 1 202 ? 4.844 -3.120 2.340 1.00 97.81 202 ARG A C 1
ATOM 1531 O O . ARG A 1 202 ? 4.703 -3.359 1.140 1.00 97.81 202 ARG A O 1
ATOM 1538 N N . LEU A 1 203 ? 3.867 -3.144 3.236 1.00 98.44 203 LEU A N 1
ATOM 1539 C CA . LEU A 1 203 ? 2.499 -3.517 2.924 1.00 98.44 203 LEU A CA 1
ATOM 1540 C C . LEU A 1 203 ? 1.535 -2.526 3.570 1.00 98.44 203 LEU A C 1
ATOM 1542 O O . LEU A 1 203 ? 1.699 -2.159 4.734 1.00 98.44 203 LEU A O 1
ATOM 1546 N N . ALA A 1 204 ? 0.509 -2.140 2.822 1.00 98.75 204 ALA A N 1
ATOM 1547 C CA . ALA A 1 204 ? -0.636 -1.390 3.319 1.00 98.75 204 ALA A CA 1
ATOM 1548 C C . ALA A 1 204 ? -1.899 -2.238 3.157 1.00 98.75 204 ALA A C 1
ATOM 1550 O O . ALA A 1 204 ? -2.065 -2.912 2.139 1.00 98.75 204 ALA A O 1
ATOM 1551 N N . ALA A 1 205 ? -2.785 -2.210 4.151 1.00 98.75 205 ALA A N 1
ATOM 1552 C CA . ALA A 1 205 ? -3.960 -3.065 4.191 1.00 98.75 205 ALA A CA 1
ATOM 1553 C C . ALA A 1 205 ? -5.224 -2.340 4.667 1.00 98.75 205 ALA A C 1
ATOM 1555 O O . ALA A 1 205 ? -5.164 -1.491 5.558 1.00 98.75 205 ALA A O 1
ATOM 1556 N N . ILE A 1 206 ? -6.360 -2.739 4.091 1.00 98.81 206 ILE A N 1
ATOM 1557 C CA . ILE A 1 206 ? -7.726 -2.479 4.570 1.00 98.81 206 ILE A CA 1
ATOM 1558 C C . ILE A 1 206 ? -8.302 -3.827 4.997 1.00 98.81 206 ILE A C 1
ATOM 1560 O O . ILE A 1 206 ? -8.293 -4.777 4.215 1.00 98.81 206 ILE A O 1
ATOM 1564 N N . ILE A 1 207 ? -8.753 -3.922 6.244 1.00 98.88 207 ILE A N 1
ATOM 1565 C CA . ILE A 1 207 ? -9.059 -5.186 6.914 1.00 98.88 207 ILE A CA 1
ATOM 1566 C C . ILE A 1 207 ? -10.467 -5.111 7.495 1.00 98.88 207 ILE A C 1
ATOM 1568 O O . ILE A 1 207 ? -10.783 -4.180 8.235 1.00 98.88 207 ILE A O 1
ATOM 1572 N N . ASP A 1 208 ? -11.286 -6.108 7.182 1.00 98.81 208 ASP A N 1
ATOM 1573 C CA . ASP A 1 208 ? -12.634 -6.277 7.710 1.00 98.81 208 ASP A CA 1
ATOM 1574 C C . ASP A 1 208 ? -12.631 -7.393 8.765 1.00 98.81 208 ASP A C 1
ATOM 1576 O O . ASP A 1 208 ? -12.075 -8.479 8.557 1.00 98.81 208 ASP A O 1
ATOM 1580 N N . VAL A 1 209 ? -13.269 -7.128 9.904 1.00 98.81 209 VAL A N 1
ATOM 1581 C CA . VAL A 1 209 ? -13.441 -8.081 11.002 1.00 98.81 209 VAL A CA 1
ATOM 1582 C C . VAL A 1 209 ? -14.918 -8.425 11.142 1.00 98.81 209 VAL A C 1
ATOM 1584 O O . VAL A 1 209 ? -15.781 -7.551 11.208 1.00 98.81 209 VAL A O 1
ATOM 1587 N N . ALA A 1 210 ? -15.214 -9.718 11.204 1.00 98.31 210 ALA A N 1
ATOM 1588 C CA . ALA A 1 210 ? -16.545 -10.234 11.484 1.00 98.31 210 ALA A CA 1
ATOM 1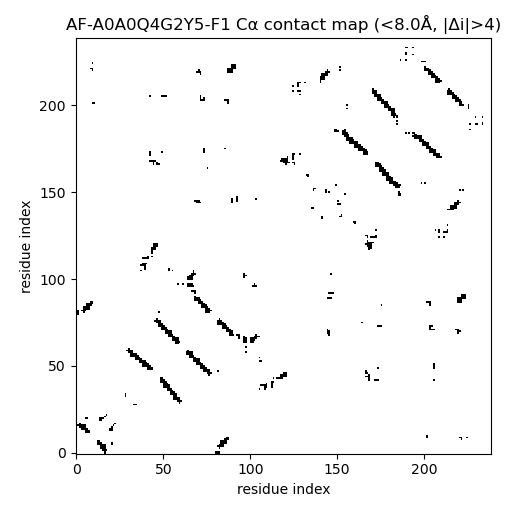589 C C . ALA A 1 210 ? -16.436 -11.494 12.346 1.00 98.31 210 ALA A C 1
ATOM 1591 O O . ALA A 1 210 ? -15.481 -12.263 12.227 1.00 98.31 210 ALA A O 1
ATOM 1592 N N . ASP A 1 211 ? -17.404 -11.684 13.242 1.00 96.94 211 ASP A N 1
ATOM 1593 C CA . ASP A 1 211 ? -17.502 -12.875 14.096 1.00 96.94 211 ASP A CA 1
ATOM 1594 C C . ASP A 1 211 ? -16.204 -13.197 14.864 1.00 96.94 211 ASP A C 1
ATOM 1596 O O . ASP A 1 211 ? -15.816 -14.351 15.034 1.00 96.94 211 ASP A O 1
ATOM 1600 N N . GLY A 1 212 ? -15.507 -12.150 15.323 1.00 97.12 212 GLY A N 1
ATOM 1601 C CA . GLY A 1 212 ? -14.266 -12.272 16.094 1.00 97.12 212 GLY A CA 1
ATOM 1602 C C . GLY A 1 212 ? -13.031 -12.660 15.273 1.00 97.12 212 GLY A C 1
ATOM 1603 O O . GLY A 1 212 ? -12.006 -13.003 15.857 1.00 97.12 212 GLY A O 1
ATOM 1604 N N . THR A 1 213 ? -13.103 -12.613 13.941 1.00 98.25 213 THR A N 1
ATOM 1605 C CA . THR A 1 213 ? -12.007 -13.000 13.041 1.00 98.25 213 THR A CA 1
ATOM 1606 C C . THR A 1 213 ? -11.853 -12.022 11.878 1.00 98.25 213 THR A C 1
ATOM 1608 O O . THR A 1 213 ? -12.783 -11.291 11.540 1.00 98.25 213 THR A O 1
ATOM 1611 N N . VAL A 1 214 ? -10.677 -12.004 11.245 1.00 98.75 214 VAL A N 1
ATOM 1612 C CA . VAL A 1 214 ? -10.488 -11.281 9.979 1.00 98.75 214 VAL A CA 1
ATOM 1613 C C . VAL A 1 214 ? -11.239 -12.022 8.875 1.00 98.75 214 VAL A C 1
ATOM 1615 O O . VAL A 1 214 ? -10.862 -13.134 8.503 1.00 98.75 214 VAL A O 1
ATOM 1618 N N . SER A 1 215 ? -12.298 -11.405 8.354 1.00 98.56 215 SER A N 1
ATOM 1619 C CA . SER A 1 215 ? -13.133 -11.977 7.293 1.00 98.56 215 SER A CA 1
ATOM 1620 C C . SER A 1 215 ? -12.597 -11.654 5.902 1.00 98.56 215 SER A C 1
ATOM 1622 O O . SER A 1 215 ? -12.790 -12.435 4.969 1.00 98.56 215 SER A O 1
ATOM 1624 N N . ARG A 1 216 ? -11.900 -10.521 5.764 1.00 98.69 216 ARG A N 1
ATOM 1625 C CA . ARG A 1 216 ? -11.307 -10.054 4.511 1.00 98.69 216 ARG A CA 1
ATOM 1626 C C . ARG A 1 216 ? -10.161 -9.085 4.784 1.00 98.69 216 ARG A C 1
ATOM 1628 O O . ARG A 1 216 ? -10.248 -8.261 5.689 1.00 98.69 216 ARG A O 1
ATOM 1635 N N . ALA A 1 217 ? -9.111 -9.138 3.975 1.00 98.62 217 ALA A N 1
ATOM 1636 C CA . ALA A 1 217 ? -8.028 -8.165 4.007 1.00 98.62 217 ALA A CA 1
ATOM 1637 C C . ALA A 1 217 ? -7.541 -7.844 2.594 1.00 98.62 217 ALA A C 1
ATOM 1639 O O . ALA A 1 217 ? -6.966 -8.688 1.917 1.00 98.62 217 ALA A O 1
ATOM 1640 N N . GLN A 1 218 ? -7.734 -6.610 2.149 1.00 98.56 218 GLN A N 1
ATOM 1641 C CA . GLN A 1 218 ? -7.150 -6.112 0.908 1.00 98.56 218 GLN A CA 1
ATOM 1642 C C . GLN A 1 218 ? -5.732 -5.631 1.199 1.00 98.56 218 GLN A C 1
ATOM 1644 O O . GLN A 1 218 ? -5.563 -4.793 2.082 1.00 98.56 218 GLN A O 1
ATOM 1649 N N . VAL A 1 219 ? -4.727 -6.128 0.477 1.00 98.56 219 VAL A N 1
ATOM 1650 C CA . VAL A 1 219 ? -3.313 -5.833 0.774 1.00 98.56 219 VAL A CA 1
ATOM 1651 C C . VAL A 1 219 ? -2.581 -5.352 -0.475 1.00 98.56 219 VAL A C 1
ATOM 1653 O O . VAL A 1 219 ? -2.612 -6.020 -1.501 1.00 98.56 219 VAL A O 1
ATOM 1656 N N . SER A 1 220 ? -1.897 -4.214 -0.390 1.00 98.38 220 SER A N 1
ATOM 1657 C CA . SER A 1 220 ? -1.006 -3.679 -1.430 1.00 98.38 220 SER A CA 1
ATOM 1658 C C . SER A 1 220 ? 0.437 -3.638 -0.926 1.00 98.38 220 SER A C 1
ATOM 1660 O O . SER A 1 220 ? 0.654 -3.584 0.283 1.00 98.38 220 SER A O 1
ATOM 1662 N N . GLY A 1 221 ? 1.422 -3.641 -1.828 1.00 97.31 221 GLY A N 1
ATOM 1663 C CA . GLY A 1 221 ? 2.838 -3.662 -1.455 1.00 97.31 221 GLY A CA 1
ATOM 1664 C C . GLY A 1 221 ? 3.807 -3.232 -2.549 1.00 97.31 221 GLY A C 1
ATOM 1665 O O . GLY A 1 221 ? 3.560 -3.462 -3.736 1.00 97.31 221 GLY A O 1
ATOM 1666 N N . ASP A 1 222 ? 4.959 -2.689 -2.146 1.00 95.81 222 ASP A N 1
ATOM 1667 C CA . ASP A 1 222 ? 6.012 -2.219 -3.056 1.00 95.81 222 ASP A CA 1
ATOM 1668 C C . ASP A 1 222 ? 6.860 -3.359 -3.651 1.00 95.81 222 ASP A C 1
ATOM 1670 O O . ASP A 1 222 ? 8.038 -3.574 -3.336 1.00 95.81 222 ASP A O 1
ATOM 1674 N N . ARG A 1 223 ? 6.260 -4.098 -4.589 1.00 96.69 223 ARG A N 1
ATOM 1675 C CA . ARG A 1 223 ? 6.967 -5.139 -5.355 1.00 96.69 223 ARG A CA 1
ATOM 1676 C C . ARG A 1 223 ? 8.086 -4.558 -6.217 1.00 96.69 223 ARG A C 1
ATOM 1678 O O . ARG A 1 223 ? 9.078 -5.240 -6.475 1.00 96.69 223 ARG A O 1
ATOM 1685 N N . LEU A 1 224 ? 7.938 -3.320 -6.696 1.00 96.56 224 LEU A N 1
ATOM 1686 C CA . LEU A 1 224 ? 8.925 -2.712 -7.585 1.00 96.56 224 LEU A CA 1
ATOM 1687 C C . LEU A 1 224 ? 10.194 -2.309 -6.831 1.00 96.56 224 LEU A C 1
ATOM 1689 O O . LEU A 1 224 ? 11.290 -2.506 -7.362 1.00 96.56 224 LEU A O 1
ATOM 1693 N N . GLY A 1 225 ? 10.075 -1.755 -5.628 1.00 96.50 225 GLY A N 1
ATOM 1694 C CA . GLY A 1 225 ? 11.217 -1.453 -4.772 1.00 96.50 225 GLY A CA 1
ATOM 1695 C C . GLY A 1 225 ? 11.971 -2.715 -4.386 1.00 96.50 225 GLY A C 1
ATOM 1696 O O . GLY A 1 225 ? 13.187 -2.763 -4.585 1.00 96.50 225 GLY A O 1
ATOM 1697 N N . LEU A 1 226 ? 11.261 -3.775 -3.977 1.00 97.25 226 LEU A N 1
ATOM 1698 C CA . LEU A 1 226 ? 11.874 -5.083 -3.720 1.00 97.25 226 LEU A CA 1
ATOM 1699 C C . LEU A 1 226 ? 12.621 -5.611 -4.956 1.00 97.25 226 LEU A C 1
ATOM 1701 O O . LEU A 1 226 ? 13.793 -5.983 -4.871 1.00 97.25 226 LEU A O 1
ATOM 1705 N N . HIS A 1 227 ? 11.978 -5.582 -6.128 1.00 97.44 227 HIS A N 1
ATOM 1706 C CA . HIS A 1 227 ? 12.588 -6.002 -7.395 1.00 97.44 227 HIS A CA 1
ATOM 1707 C C . HIS A 1 227 ? 13.873 -5.225 -7.711 1.00 97.44 227 HIS A C 1
ATOM 1709 O O . HIS A 1 227 ? 14.900 -5.810 -8.059 1.00 97.44 227 HIS A O 1
ATOM 1715 N N . ARG A 1 228 ? 13.842 -3.897 -7.560 1.00 96.75 228 ARG A N 1
ATOM 1716 C CA . ARG A 1 228 ? 14.994 -3.020 -7.818 1.00 96.75 228 ARG A CA 1
ATOM 1717 C C . ARG A 1 228 ? 16.141 -3.270 -6.846 1.00 96.75 228 ARG A C 1
ATOM 1719 O O . ARG A 1 228 ? 17.292 -3.263 -7.284 1.00 96.75 228 ARG A O 1
ATOM 1726 N N . HIS A 1 229 ? 15.831 -3.493 -5.572 1.00 96.69 229 HIS A N 1
ATOM 1727 C CA . HIS A 1 229 ? 16.815 -3.828 -4.551 1.00 96.69 229 HIS A CA 1
ATOM 1728 C C . HIS A 1 229 ? 17.547 -5.134 -4.896 1.00 96.69 229 HIS A C 1
ATOM 1730 O O . HIS A 1 229 ? 18.774 -5.150 -4.976 1.00 96.69 229 HIS A O 1
ATOM 1736 N N . LEU A 1 230 ? 16.804 -6.193 -5.227 1.00 97.75 230 LEU A N 1
ATOM 1737 C CA . LEU A 1 230 ? 17.378 -7.485 -5.616 1.00 97.75 230 LEU A CA 1
ATOM 1738 C C . LEU A 1 230 ? 18.215 -7.388 -6.900 1.00 97.75 230 LEU A C 1
ATOM 1740 O O . LEU A 1 230 ? 19.307 -7.949 -6.976 1.00 97.75 230 LEU A O 1
ATOM 1744 N N . LEU A 1 231 ? 17.758 -6.620 -7.896 1.00 97.19 231 LEU A N 1
ATOM 1745 C CA . LEU A 1 231 ? 18.547 -6.358 -9.102 1.00 97.19 231 LEU A CA 1
ATOM 1746 C C . LEU A 1 231 ? 19.865 -5.631 -8.804 1.00 97.19 231 LEU A C 1
ATOM 1748 O O . LEU A 1 231 ? 20.842 -5.849 -9.521 1.00 97.19 231 LEU A O 1
ATOM 1752 N N . ALA A 1 232 ? 19.898 -4.738 -7.811 1.00 96.88 232 ALA A N 1
ATOM 1753 C CA . ALA A 1 232 ? 21.129 -4.067 -7.398 1.00 96.88 232 ALA A CA 1
ATOM 1754 C C . ALA A 1 232 ? 22.116 -5.063 -6.778 1.00 96.88 232 ALA A C 1
ATOM 1756 O O . ALA A 1 232 ? 23.229 -5.187 -7.290 1.00 96.88 232 ALA A O 1
ATOM 1757 N N . LEU A 1 233 ? 21.662 -5.864 -5.810 1.00 96.25 233 LEU A N 1
ATOM 1758 C CA . LEU A 1 233 ? 22.468 -6.924 -5.189 1.00 96.25 233 LEU A CA 1
ATOM 1759 C C . LEU A 1 233 ? 23.011 -7.923 -6.219 1.00 96.25 233 LEU A C 1
ATOM 1761 O O . LEU A 1 233 ? 24.172 -8.328 -6.168 1.00 96.25 233 LEU A O 1
ATOM 1765 N N . GLN A 1 234 ? 22.191 -8.304 -7.201 1.00 96.50 234 GLN A N 1
ATOM 1766 C CA . GLN A 1 234 ? 22.614 -9.204 -8.271 1.00 96.50 234 GLN A CA 1
ATOM 1767 C C . GLN A 1 234 ? 23.769 -8.628 -9.099 1.00 96.50 234 GLN A C 1
ATOM 1769 O O . GLN A 1 234 ? 24.655 -9.378 -9.508 1.00 96.50 234 GLN A O 1
ATOM 1774 N N . ARG A 1 235 ? 23.748 -7.321 -9.394 1.00 95.81 235 ARG A N 1
ATOM 1775 C CA . ARG A 1 235 ? 24.829 -6.667 -10.147 1.00 95.81 235 ARG A CA 1
ATOM 1776 C C . ARG A 1 235 ? 26.112 -6.614 -9.328 1.00 95.81 235 ARG A C 1
ATOM 1778 O O . ARG A 1 235 ? 27.166 -6.907 -9.875 1.00 95.81 235 ARG A O 1
ATOM 1785 N N . GLU A 1 236 ? 26.006 -6.309 -8.039 1.00 94.50 236 GLU A N 1
ATOM 1786 C CA . GLU A 1 236 ? 27.146 -6.254 -7.117 1.00 94.50 236 GLU A CA 1
ATOM 1787 C C . GLU A 1 236 ? 27.849 -7.607 -6.961 1.00 94.50 236 GLU A C 1
ATOM 1789 O O . GLU A 1 236 ? 29.061 -7.640 -6.817 1.00 94.50 236 GLU A O 1
ATOM 1794 N N . ARG A 1 237 ? 27.122 -8.729 -7.040 1.00 92.31 237 ARG A N 1
ATOM 1795 C CA . ARG A 1 237 ? 27.716 -10.080 -6.965 1.00 92.31 237 ARG A CA 1
ATOM 1796 C C . ARG A 1 237 ? 28.330 -10.581 -8.271 1.00 92.31 237 ARG A C 1
ATOM 1798 O O . ARG A 1 237 ? 29.032 -11.589 -8.257 1.00 92.31 237 ARG A O 1
ATOM 1805 N N . LYS A 1 238 ? 27.987 -9.957 -9.400 1.00 85.06 238 LYS A N 1
ATOM 1806 C CA . LYS A 1 238 ? 28.474 -10.341 -10.736 1.00 85.06 238 LYS A CA 1
ATOM 1807 C C . LYS A 1 238 ? 29.653 -9.484 -11.206 1.00 85.06 238 LYS A C 1
ATOM 1809 O O . LYS A 1 238 ? 30.293 -9.876 -12.181 1.00 85.06 238 LYS A O 1
ATOM 1814 N N . GLY A 1 239 ? 29.889 -8.336 -10.569 1.00 69.06 239 GLY A N 1
ATOM 1815 C CA . GLY A 1 239 ? 31.074 -7.494 -10.763 1.00 69.06 239 GLY A CA 1
ATOM 1816 C C . GLY A 1 239 ? 32.200 -7.903 -9.831 1.00 69.06 239 GLY A C 1
ATOM 1817 O O . GLY A 1 239 ? 33.362 -7.802 -10.276 1.00 69.06 239 GLY A O 1
#

Foldseek 3Di:
DDQQEWEAELNDIQGGVPPGVVVVVVVVCLQFVPKDKFWAAWAAAQFWIKTKIKIWGFGPVLVRQIEIKIKMKIFGDDHPDTRYIYIFIQVVRVVVRSVVSNYDDGDDGDPCRPPDDHAYFDPLLVVQCVVCVQVQQVDPQEDERYDDFDDPVQFFDFPDKDWPDKTHGPQKIKTKMKGWGFGNDRDPPFDPVRGRPIDIKIKIWIFGHDPSHTNHIYIGIHPVSRVVVRVVVVVVVVD

Secondary structure (DSSP, 8-state):
--TT-EEEETTEEEE-IIIIIHHHHHHHHHH-TT-EEEEEEEEEBSSEEEEEEEEEEE-GGGTT-EEEEEEEEEEEEETTEEEEEEEEE-HHHHHHHHHHS-PPPPPPPPSSTTSSPPB---HHHHHHHHHHGGGGGG-TTEEE---SS--HHHHEEEEEEEEEEEEEETTEEEEEEEEEEEE----TTS-GGGTT-EEEEEEEEEEEEETTEEEEEEEEE-HHHHHHHHHHHHHHHH-

Nearest PDB structures (foldseek):
  3f9s-assembly1_B  TM=8.141E-01  e=1.923E-04  Acidithiobacillus ferrooxidans ATCC 23270
  3ff0-assembly1_B  TM=7.100E-01  e=1.624E-04  Pseudomonas aeruginosa
  3ff0-assembly1_A  TM=7.019E-01  e=5.017E-04  Pseudomonas aeruginosa
  5aii-assembly1_H  TM=6.993E-01  e=1.465E-03  unidentified
  5ien-assembly1_A  TM=6.254E-01  e=5.731E-02  synthetic construct

Mean predicted aligned error: 2.85 Å

Sequence (239 aa):
MDPAYKLSIGGHVFDGRDDQYLPATAAQLDQFPGLTVTVHDTILGVDGVAMRFTEHGASVRDDGRVAAWRGITVFRLAGERLSHGWAEEDYFARKRQLKSGLPDAVAAPALAPWDQPVLPPDPATEAIVRDWLPGMLRAAAVEPVLVDGPDFAALVEIDTLTISHMFTAGPRAAAHVESHGRYAGGFVDIDRALVGEPVILRLAAIIDVADGTVSRAQVSGDRLGLHRHLLALQRERKG

Radius of gyration: 17.9 Å; Cα contacts (8 Å, |Δi|>4): 559; chains: 1; bounding box: 52×40×46 Å